Protein AF-A0A9D6F0G3-F1 (afdb_monomer_lite)

pLDDT: mean 71.37, std 21.47, range [33.5, 98.31]

Structure (mmCIF, N/CA/C/O backbone):
data_AF-A0A9D6F0G3-F1
#
_entry.id   AF-A0A9D6F0G3-F1
#
loop_
_atom_site.group_PDB
_atom_site.id
_atom_site.type_symbol
_atom_site.label_atom_id
_atom_site.label_alt_id
_atom_site.label_comp_id
_atom_site.label_asym_id
_atom_site.label_entity_id
_atom_site.label_seq_id
_atom_site.pdbx_PDB_ins_code
_atom_site.Cartn_x
_atom_site.Cartn_y
_atom_site.Cartn_z
_atom_site.occupancy
_atom_site.B_iso_or_equiv
_atom_site.auth_seq_id
_atom_site.auth_comp_id
_atom_site.auth_asym_id
_atom_site.auth_atom_id
_atom_site.pdbx_PDB_model_num
ATOM 1 N N . MET A 1 1 ? 8.614 -18.851 40.138 1.00 39.03 1 MET A N 1
ATOM 2 C CA . MET A 1 1 ? 9.045 -18.870 38.727 1.00 39.03 1 MET A CA 1
ATOM 3 C C . MET A 1 1 ? 7.807 -18.750 37.852 1.00 39.03 1 MET A C 1
ATOM 5 O 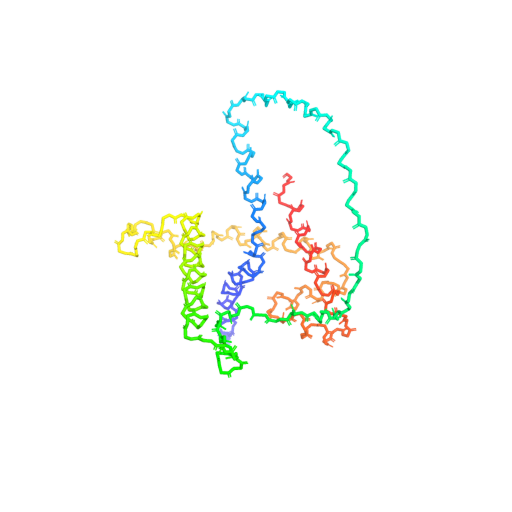O . MET A 1 1 ? 7.045 -19.700 37.771 1.00 39.03 1 MET A O 1
ATOM 9 N N . ARG A 1 2 ? 7.531 -17.556 37.320 1.00 40.44 2 ARG A N 1
ATOM 10 C CA . ARG A 1 2 ? 6.481 -17.311 36.320 1.00 40.44 2 ARG A CA 1
ATOM 11 C C . ARG A 1 2 ? 7.200 -16.794 35.080 1.00 40.44 2 ARG A C 1
ATOM 13 O O . ARG A 1 2 ? 7.963 -15.841 35.196 1.00 40.44 2 ARG A O 1
ATOM 20 N N . GLY A 1 3 ? 7.044 -17.536 33.989 1.00 41.72 3 GLY A N 1
ATOM 21 C CA . GLY A 1 3 ? 7.822 -17.416 32.764 1.00 41.72 3 GLY A CA 1
ATOM 22 C C . GLY A 1 3 ? 7.594 -16.098 32.037 1.00 41.72 3 GLY A C 1
ATOM 23 O O . GLY A 1 3 ? 6.470 -15.624 31.893 1.00 41.72 3 GLY A O 1
ATOM 24 N N . THR A 1 4 ? 8.708 -15.537 31.595 1.00 50.75 4 THR A N 1
ATOM 25 C CA . THR A 1 4 ? 8.865 -14.464 30.622 1.00 50.75 4 THR A CA 1
ATOM 26 C C . THR A 1 4 ? 8.741 -15.056 29.213 1.00 50.75 4 THR A C 1
ATOM 28 O O . THR A 1 4 ? 9.755 -15.408 28.617 1.00 50.75 4 THR A O 1
ATOM 31 N N . GLU A 1 5 ? 7.523 -15.230 28.690 1.00 45.38 5 GLU A N 1
ATOM 32 C CA . GLU A 1 5 ? 7.326 -15.780 27.329 1.00 45.38 5 GLU A CA 1
ATOM 33 C C . GLU A 1 5 ? 6.571 -14.867 26.345 1.00 45.38 5 GLU A C 1
ATOM 35 O O . GLU A 1 5 ? 6.417 -15.235 25.186 1.00 45.38 5 GLU A O 1
ATOM 40 N N . ASP A 1 6 ? 6.193 -13.638 26.712 1.00 47.31 6 ASP A N 1
ATOM 41 C CA . ASP A 1 6 ? 5.457 -12.739 25.795 1.00 47.31 6 ASP A CA 1
ATOM 42 C C . ASP A 1 6 ? 6.319 -11.681 25.075 1.00 47.31 6 ASP A C 1
ATOM 44 O O . ASP A 1 6 ? 5.800 -10.805 24.378 1.00 47.31 6 ASP A O 1
ATOM 48 N N . GLU A 1 7 ? 7.645 -11.742 25.197 1.00 43.81 7 GLU A N 1
ATOM 49 C CA . GLU A 1 7 ? 8.514 -10.658 24.726 1.00 43.81 7 GLU A CA 1
ATOM 50 C C . GLU A 1 7 ? 8.844 -10.630 23.213 1.00 43.81 7 GLU A C 1
ATOM 52 O O . GLU A 1 7 ? 8.995 -9.525 22.683 1.00 43.81 7 GLU A O 1
ATOM 57 N N . PRO A 1 8 ? 8.855 -11.733 22.426 1.00 44.50 8 PRO A N 1
ATOM 58 C CA . PRO A 1 8 ? 9.095 -11.591 20.989 1.00 44.50 8 PRO A CA 1
ATOM 59 C C . PRO A 1 8 ? 7.877 -11.009 20.249 1.00 44.50 8 PRO A C 1
ATOM 61 O O . PRO A 1 8 ? 8.055 -10.284 19.275 1.00 44.50 8 PRO A O 1
ATOM 64 N N . ALA A 1 9 ? 6.638 -11.218 20.716 1.00 39.31 9 ALA A N 1
ATOM 65 C CA . ALA A 1 9 ? 5.425 -10.724 20.043 1.00 39.31 9 ALA A CA 1
ATOM 66 C C . ALA A 1 9 ? 5.260 -9.189 20.087 1.00 39.31 9 ALA A C 1
ATOM 68 O O . ALA A 1 9 ? 4.498 -8.624 19.296 1.00 39.31 9 ALA A O 1
ATOM 69 N N . ALA A 1 10 ? 5.964 -8.504 20.992 1.00 42.16 10 ALA A N 1
ATOM 70 C CA . ALA A 1 10 ? 5.952 -7.047 21.102 1.00 42.16 10 ALA A CA 1
ATOM 71 C C . ALA A 1 10 ? 6.885 -6.374 20.076 1.00 42.16 10 ALA A C 1
ATOM 73 O O . ALA A 1 10 ? 6.506 -5.362 19.485 1.00 42.16 10 ALA A O 1
ATOM 74 N N . ALA A 1 11 ? 8.045 -6.974 19.787 1.00 33.50 11 ALA A N 1
ATOM 75 C CA . ALA A 1 11 ? 9.028 -6.439 18.840 1.00 33.50 11 ALA A CA 1
ATOM 76 C C . ALA A 1 11 ? 8.548 -6.501 17.374 1.00 33.50 11 ALA A C 1
ATOM 78 O O . ALA A 1 11 ? 8.788 -5.581 16.593 1.00 33.50 11 ALA A O 1
ATOM 79 N N . TRP A 1 12 ? 7.780 -7.533 17.005 1.00 40.66 12 TRP A N 1
ATOM 80 C CA . TRP A 1 12 ? 7.219 -7.658 15.652 1.00 40.66 12 TRP A CA 1
ATOM 81 C C . TRP A 1 12 ? 6.089 -6.650 15.351 1.00 40.66 12 TRP A C 1
ATOM 83 O O . TRP A 1 12 ? 5.855 -6.331 14.186 1.00 40.66 12 TRP A O 1
ATOM 93 N N . ARG A 1 13 ? 5.416 -6.076 16.363 1.00 44.06 13 ARG A N 1
ATOM 94 C CA . ARG A 1 13 ? 4.336 -5.080 16.162 1.00 44.06 13 ARG A CA 1
ATOM 95 C C . ARG A 1 13 ? 4.845 -3.726 15.666 1.00 44.06 13 ARG A C 1
ATOM 97 O O . ARG A 1 13 ? 4.155 -3.083 14.880 1.00 44.06 13 ARG A O 1
ATOM 104 N N . VAL A 1 14 ? 6.049 -3.328 16.071 1.00 44.25 14 VAL A N 1
ATOM 105 C CA . VAL A 1 14 ? 6.659 -2.047 15.674 1.00 44.25 14 VAL A CA 1
ATOM 106 C C . VAL A 1 14 ? 7.125 -2.091 14.212 1.00 44.25 14 VAL A C 1
ATOM 108 O O . VAL A 1 14 ? 6.891 -1.152 13.453 1.00 44.25 14 VAL A O 1
ATOM 111 N N . ILE A 1 15 ? 7.667 -3.229 13.767 1.00 45.16 15 ILE A N 1
ATOM 112 C CA . ILE A 1 15 ? 8.097 -3.434 12.372 1.00 45.16 15 ILE A CA 1
ATOM 113 C C . ILE A 1 15 ? 6.887 -3.564 11.425 1.00 45.16 15 ILE A C 1
ATOM 115 O O . ILE A 1 15 ? 6.914 -3.056 10.303 1.00 45.16 15 ILE A O 1
ATOM 119 N N . ILE A 1 16 ? 5.789 -4.179 11.880 1.00 47.72 16 ILE A N 1
ATOM 120 C CA . ILE A 1 16 ? 4.551 -4.298 11.092 1.00 47.72 16 ILE A CA 1
ATOM 121 C C . ILE A 1 16 ? 3.794 -2.958 11.013 1.00 47.72 16 ILE A C 1
ATOM 123 O O . ILE A 1 16 ? 3.212 -2.671 9.970 1.00 47.72 16 ILE A O 1
ATOM 127 N N . GLN A 1 17 ? 3.854 -2.085 12.029 1.00 50.97 17 GLN A N 1
ATOM 128 C CA . GLN A 1 17 ? 3.257 -0.738 11.961 1.00 50.97 17 GLN A CA 1
ATOM 129 C C . GLN A 1 17 ? 3.932 0.168 10.927 1.00 50.97 17 GLN A C 1
ATOM 131 O O . GLN A 1 17 ? 3.231 0.882 10.211 1.00 50.97 17 GLN A O 1
ATOM 136 N N . SER A 1 18 ? 5.258 0.101 10.796 1.00 42.62 18 SER A N 1
ATOM 137 C CA . SER A 1 18 ? 5.985 0.907 9.810 1.00 42.62 18 SER A CA 1
ATOM 138 C C . SER A 1 18 ? 5.661 0.457 8.377 1.00 42.62 18 SER A C 1
ATOM 140 O O . SER A 1 18 ? 5.319 1.275 7.529 1.00 42.62 18 SER A O 1
ATOM 142 N N . ARG A 1 19 ? 5.580 -0.861 8.131 1.00 43.97 19 ARG A N 1
ATOM 143 C CA . ARG A 1 19 ? 5.224 -1.398 6.806 1.00 43.97 19 ARG A CA 1
ATOM 144 C C . ARG A 1 19 ? 3.742 -1.269 6.450 1.00 43.97 19 ARG A C 1
ATOM 146 O O . ARG A 1 19 ? 3.422 -1.112 5.275 1.00 43.97 19 ARG A O 1
ATOM 153 N N . PHE A 1 20 ? 2.839 -1.357 7.430 1.00 47.94 20 PHE A N 1
ATOM 154 C CA . PHE A 1 20 ? 1.390 -1.186 7.247 1.00 47.94 20 PHE A CA 1
ATOM 155 C C . PHE A 1 20 ? 1.032 0.274 6.956 1.00 47.94 20 PHE A C 1
ATOM 157 O O . PHE A 1 20 ? 0.184 0.538 6.104 1.00 47.94 20 PHE A O 1
ATOM 164 N N . LEU A 1 21 ? 1.728 1.222 7.596 1.00 47.81 21 LEU A N 1
ATOM 165 C CA . LEU A 1 21 ? 1.653 2.626 7.212 1.00 47.81 21 LEU A CA 1
ATOM 166 C C . LEU A 1 21 ? 2.310 2.853 5.851 1.00 47.81 21 LEU A C 1
ATOM 168 O O . LEU A 1 21 ? 1.649 3.455 5.031 1.00 47.81 21 LEU A O 1
ATOM 172 N N . GLU A 1 22 ? 3.462 2.263 5.511 1.00 44.38 22 GLU A N 1
ATOM 173 C CA . GLU A 1 22 ? 4.061 2.377 4.162 1.00 44.38 22 GLU A CA 1
ATOM 174 C C . GLU A 1 22 ? 3.204 1.769 3.031 1.00 44.38 22 GLU A C 1
ATOM 176 O O . GLU A 1 22 ? 3.175 2.293 1.916 1.00 44.38 22 GLU A O 1
ATOM 181 N N . THR A 1 23 ? 2.466 0.681 3.285 1.00 46.59 23 THR A N 1
ATOM 182 C CA . THR A 1 23 ? 1.527 0.104 2.297 1.00 46.59 23 THR A CA 1
ATOM 183 C C . THR A 1 23 ? 0.207 0.872 2.214 1.00 46.59 23 THR A C 1
ATOM 185 O O . THR A 1 23 ? -0.465 0.837 1.177 1.00 46.59 23 THR A O 1
ATOM 188 N N . LEU A 1 24 ? -0.163 1.614 3.261 1.00 48.53 24 LEU A N 1
ATOM 189 C CA . LEU A 1 24 ? -1.253 2.589 3.209 1.00 48.53 24 LEU A CA 1
ATOM 190 C C . LEU A 1 24 ? -0.790 3.956 2.661 1.00 48.53 24 LEU A C 1
ATOM 192 O O . LEU A 1 24 ? -1.589 4.613 1.991 1.00 48.53 24 LEU A O 1
ATOM 196 N N . ASP A 1 25 ? 0.497 4.286 2.791 1.00 42.88 25 ASP A N 1
ATOM 197 C CA . ASP A 1 25 ? 1.226 5.456 2.281 1.00 42.88 25 ASP A CA 1
ATOM 198 C C . ASP A 1 25 ? 1.746 5.253 0.851 1.00 42.88 25 ASP A C 1
ATOM 200 O O . ASP A 1 25 ? 2.742 5.830 0.407 1.00 42.88 25 ASP A O 1
ATOM 204 N N . MET A 1 26 ? 0.882 4.687 0.006 1.00 37.03 26 MET A N 1
ATOM 205 C CA . MET A 1 26 ? 0.600 5.440 -1.216 1.00 37.03 26 MET A CA 1
ATOM 206 C C . MET A 1 26 ? -0.111 6.737 -0.816 1.00 37.03 26 MET A C 1
ATOM 208 O O . MET A 1 26 ? -1.312 6.902 -1.045 1.00 37.03 26 MET A O 1
ATOM 212 N N . VAL A 1 27 ? 0.665 7.654 -0.225 1.00 44.88 27 VAL A N 1
ATOM 213 C CA . VAL A 1 27 ? 0.342 9.056 -0.024 1.00 44.88 27 VAL A CA 1
ATOM 214 C C . VAL A 1 27 ? -0.251 9.514 -1.335 1.00 44.88 27 VAL A C 1
ATOM 216 O O . VAL A 1 27 ? 0.444 9.629 -2.347 1.00 44.88 27 VAL A O 1
ATOM 219 N N . ASN A 1 28 ? -1.561 9.738 -1.339 1.00 43.78 28 ASN A N 1
ATOM 220 C CA . ASN A 1 28 ? -2.199 10.424 -2.437 1.00 43.78 28 ASN A CA 1
ATOM 221 C C . ASN A 1 28 ? -1.470 11.771 -2.539 1.00 43.78 28 ASN A C 1
ATOM 223 O O . ASN A 1 28 ? -1.589 12.594 -1.627 1.00 43.78 28 ASN A O 1
ATOM 227 N N . PRO A 1 29 ? -0.710 12.045 -3.614 1.00 43.09 29 PRO A N 1
ATOM 228 C CA . PRO A 1 29 ? 0.082 13.269 -3.712 1.00 43.09 29 PRO A CA 1
ATOM 229 C C . PRO A 1 29 ? -0.792 14.536 -3.678 1.00 43.09 29 PRO A C 1
ATOM 231 O O . PRO A 1 29 ? -0.275 15.651 -3.604 1.00 43.09 29 PRO A O 1
ATOM 234 N N . ASN A 1 30 ? -2.122 14.400 -3.715 1.00 41.56 30 ASN A N 1
ATOM 235 C CA . ASN A 1 30 ? -3.056 15.494 -3.492 1.00 41.56 30 ASN A CA 1
ATOM 236 C C . ASN A 1 30 ? -3.226 15.905 -2.023 1.00 41.56 30 ASN A C 1
ATOM 238 O O . ASN A 1 30 ? -3.570 17.064 -1.798 1.00 41.56 30 ASN A O 1
ATOM 242 N N . THR A 1 31 ? -2.977 15.035 -1.041 1.00 47.62 31 THR A N 1
ATOM 243 C CA . THR A 1 31 ? -3.163 15.363 0.385 1.00 47.62 31 THR A CA 1
ATOM 244 C C . THR A 1 31 ? -2.028 16.261 0.879 1.00 47.62 31 THR A C 1
ATOM 246 O O . THR A 1 31 ? -2.288 17.351 1.385 1.00 47.62 31 THR A O 1
ATOM 249 N N . VAL A 1 32 ? -0.774 15.921 0.549 1.00 41.75 32 VAL A N 1
ATOM 250 C CA . VAL A 1 32 ? 0.406 16.776 0.805 1.00 41.75 32 VAL A CA 1
ATOM 251 C C . VAL A 1 32 ? 0.308 18.106 0.043 1.00 41.75 32 VAL A C 1
ATOM 253 O O . VAL A 1 32 ? 0.587 19.172 0.590 1.00 41.75 32 VAL A O 1
ATOM 256 N N . ARG A 1 33 ? -0.197 18.098 -1.203 1.00 46.19 33 ARG A N 1
ATOM 257 C CA . ARG A 1 33 ? -0.458 19.338 -1.966 1.00 46.19 33 ARG A CA 1
ATOM 258 C C . ARG A 1 33 ? -1.588 20.191 -1.385 1.00 46.19 33 ARG A C 1
ATOM 260 O O . ARG A 1 33 ? -1.581 21.405 -1.593 1.00 46.19 33 ARG A O 1
ATOM 267 N N . ARG A 1 34 ? -2.574 19.595 -0.706 1.00 46.75 34 ARG A N 1
ATOM 268 C CA . ARG A 1 34 ? -3.651 20.329 -0.022 1.00 46.75 34 ARG A CA 1
ATOM 269 C C . ARG A 1 34 ? -3.152 20.943 1.284 1.00 46.75 34 ARG A C 1
ATOM 271 O O . ARG A 1 34 ? -3.387 22.133 1.473 1.00 46.75 34 ARG A O 1
ATOM 278 N N . ALA A 1 35 ? -2.403 20.202 2.099 1.00 46.22 35 ALA A N 1
ATOM 279 C CA . ALA A 1 35 ? -1.796 20.718 3.329 1.00 46.22 35 ALA A CA 1
ATOM 280 C C . ALA A 1 35 ? -0.831 21.888 3.045 1.00 46.22 35 ALA A C 1
ATOM 282 O O . ALA A 1 35 ? -0.974 22.965 3.627 1.00 46.22 35 ALA A O 1
ATOM 283 N N . ALA A 1 36 ? 0.036 21.749 2.034 1.00 47.25 36 ALA A N 1
ATOM 284 C CA . ALA A 1 36 ? 0.942 22.820 1.609 1.00 47.25 36 ALA A CA 1
ATOM 285 C C . ALA A 1 36 ? 0.203 24.068 1.071 1.00 47.25 36 ALA A C 1
ATOM 287 O O . ALA A 1 36 ? 0.631 25.200 1.300 1.00 47.25 36 ALA A O 1
ATOM 288 N N . ARG A 1 37 ? -0.945 23.899 0.390 1.00 50.66 37 ARG A N 1
ATOM 289 C CA . ARG A 1 37 ? -1.785 25.036 -0.042 1.00 50.66 37 ARG A CA 1
ATOM 290 C C . ARG A 1 37 ? -2.470 25.746 1.122 1.00 50.66 37 ARG A C 1
ATOM 292 O O . ARG A 1 37 ? -2.694 26.948 1.017 1.00 50.66 37 ARG A O 1
ATOM 299 N N . TYR A 1 38 ? -2.810 25.040 2.198 1.00 49.84 38 TYR A N 1
ATOM 300 C CA . TYR A 1 38 ? -3.417 25.652 3.380 1.00 49.84 38 TYR A CA 1
ATOM 301 C C . TYR A 1 38 ? -2.389 26.425 4.214 1.00 49.84 38 TYR A C 1
ATOM 303 O O . TYR A 1 38 ? -2.661 27.568 4.577 1.00 49.84 38 TYR A O 1
ATOM 311 N N . GLN A 1 39 ? -1.181 25.886 4.407 1.00 51.31 39 GLN A N 1
ATOM 312 C CA . GLN A 1 39 ? -0.106 26.590 5.122 1.00 51.31 39 GLN A CA 1
ATOM 313 C C . GLN A 1 39 ? 0.361 27.865 4.397 1.00 51.31 39 GLN A C 1
ATOM 315 O O . GLN A 1 39 ? 0.583 28.888 5.043 1.00 51.31 39 GLN A O 1
ATOM 320 N N . TYR A 1 40 ? 0.406 27.869 3.058 1.00 45.94 40 TYR A N 1
ATOM 321 C CA . TYR A 1 40 ? 0.703 29.084 2.281 1.00 45.94 40 TYR A CA 1
ATOM 322 C C . TYR A 1 40 ? -0.449 30.111 2.297 1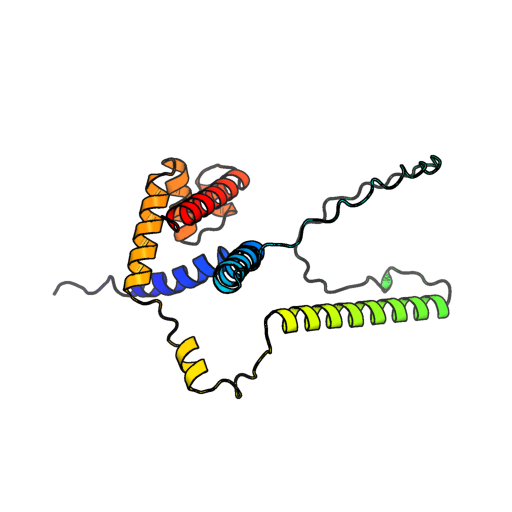.00 45.94 40 TYR A C 1
ATOM 324 O O . TYR A 1 40 ? -0.232 31.322 2.242 1.00 45.94 40 TYR A O 1
ATOM 332 N N . ARG A 1 41 ? -1.704 29.649 2.392 1.00 44.28 41 ARG A N 1
ATOM 333 C CA . ARG A 1 41 ? -2.886 30.526 2.432 1.00 44.28 41 ARG A CA 1
ATOM 334 C C . ARG A 1 41 ? -3.068 31.207 3.788 1.00 44.28 41 ARG A C 1
ATOM 336 O O . ARG A 1 41 ? -3.519 32.347 3.818 1.00 44.28 41 ARG A O 1
ATOM 343 N N . SER A 1 42 ? -2.702 30.534 4.878 1.00 47.62 42 SER A N 1
ATOM 344 C CA . SER A 1 42 ? -2.787 31.099 6.231 1.00 47.62 42 SER A CA 1
ATOM 345 C C . SER A 1 42 ? -1.689 32.127 6.524 1.00 47.62 42 SER A C 1
ATOM 347 O O . SER A 1 42 ? -1.890 32.998 7.360 1.00 47.62 42 SER A O 1
ATOM 349 N N . SER A 1 43 ? -0.553 32.054 5.822 1.00 46.38 43 SER A N 1
ATOM 350 C CA . SER A 1 43 ? 0.601 32.943 6.026 1.00 46.38 43 SER A CA 1
ATOM 351 C C . SER A 1 43 ? 0.654 34.139 5.068 1.00 46.38 43 SER A C 1
ATOM 353 O O . SER A 1 43 ? 1.209 35.171 5.428 1.00 46.38 43 SER A O 1
ATOM 355 N N . SER A 1 44 ? 0.072 34.050 3.864 1.00 52.56 44 SER A N 1
ATOM 356 C CA . SER A 1 44 ? 0.245 35.101 2.842 1.00 52.56 44 SER A CA 1
ATOM 357 C C . SER A 1 44 ? -0.821 36.201 2.821 1.00 52.56 44 SER A C 1
ATOM 359 O O . SER A 1 44 ? -0.623 37.190 2.121 1.00 52.56 44 SER A O 1
ATOM 361 N N . GLY A 1 45 ? -1.965 36.054 3.507 1.00 55.97 45 GLY A N 1
ATOM 362 C CA . GLY A 1 45 ? -3.055 37.052 3.486 1.00 55.97 45 GLY A CA 1
ATOM 363 C C . GLY A 1 45 ? -3.596 37.401 2.084 1.00 55.97 45 GLY A C 1
ATOM 364 O O . GLY A 1 45 ? -4.421 38.301 1.929 1.00 55.97 45 GLY A O 1
ATOM 365 N N . ALA A 1 46 ? -3.144 36.702 1.040 1.00 54.97 46 ALA A N 1
ATOM 366 C CA . ALA A 1 46 ? -3.356 37.094 -0.338 1.00 54.97 46 ALA A CA 1
ATOM 367 C C . ALA A 1 46 ? -4.726 36.606 -0.816 1.00 54.97 46 ALA A C 1
ATOM 369 O O . ALA A 1 46 ? -4.982 35.407 -0.981 1.00 54.97 46 ALA A O 1
ATOM 370 N N . LYS A 1 47 ? -5.627 37.561 -1.064 1.00 60.34 47 LYS A N 1
ATOM 371 C CA . LYS A 1 47 ? -6.898 37.317 -1.747 1.00 60.34 47 LYS A CA 1
ATOM 372 C C . LYS A 1 47 ? -6.584 36.777 -3.154 1.00 60.34 47 LYS A C 1
ATOM 374 O O . LYS A 1 47 ? -5.826 37.419 -3.881 1.00 60.34 47 LYS A O 1
ATOM 379 N N . PRO A 1 48 ? -7.115 35.607 -3.555 1.00 60.00 48 PRO A N 1
ATOM 380 C CA . PRO A 1 48 ? -6.813 35.039 -4.862 1.00 60.00 48 PRO A CA 1
ATOM 381 C C . PRO A 1 48 ? -7.263 36.002 -5.971 1.00 60.00 48 PRO A C 1
ATOM 383 O O . PRO A 1 48 ? -8.341 36.595 -5.846 1.00 60.00 48 PRO A O 1
ATOM 386 N N . PRO A 1 49 ? -6.476 36.161 -7.052 1.00 63.94 49 PRO A N 1
ATOM 387 C CA . PRO A 1 49 ? -6.860 37.025 -8.155 1.00 63.94 49 PRO A CA 1
ATOM 388 C C . PRO A 1 49 ? -8.181 36.528 -8.764 1.00 63.94 49 PRO A C 1
ATOM 390 O O . PRO A 1 49 ? -8.406 35.311 -8.842 1.00 63.94 49 PRO A O 1
ATOM 393 N N . PRO A 1 50 ? -9.075 37.442 -9.183 1.00 62.47 50 PRO A N 1
ATOM 394 C CA . PRO A 1 50 ? -10.325 37.067 -9.826 1.00 62.47 50 PRO A CA 1
ATOM 395 C C . PRO A 1 50 ? -10.019 36.186 -11.038 1.00 62.47 50 PRO A C 1
ATOM 397 O O . PRO A 1 50 ? -9.212 36.539 -11.898 1.00 62.47 50 PRO A O 1
ATOM 400 N N . ARG A 1 51 ? -10.643 35.003 -11.090 1.00 52.78 51 ARG A N 1
ATOM 401 C CA . ARG A 1 51 ? -10.519 34.093 -12.231 1.00 52.78 51 ARG A CA 1
ATOM 402 C C . ARG A 1 51 ? -10.983 34.831 -13.483 1.00 52.78 51 ARG A C 1
ATOM 404 O O . ARG A 1 51 ? -12.175 35.094 -13.630 1.00 52.78 51 ARG A O 1
ATOM 411 N N . ALA A 1 52 ? -10.051 35.125 -14.386 1.00 52.56 52 ALA A N 1
ATOM 412 C CA . ALA A 1 52 ? -10.377 35.575 -15.728 1.00 52.56 52 ALA A CA 1
ATOM 413 C C . ALA A 1 52 ? -11.298 34.526 -16.369 1.00 52.56 52 ALA A C 1
ATOM 415 O O . ALA A 1 52 ? -10.922 33.359 -16.520 1.00 52.56 52 ALA A O 1
ATOM 416 N N . ARG A 1 53 ? -12.535 34.931 -16.683 1.00 49.28 53 ARG A N 1
ATOM 417 C CA . ARG A 1 53 ? -13.481 34.130 -17.462 1.00 49.28 53 ARG A CA 1
ATOM 418 C C . ARG A 1 53 ? -12.799 33.787 -18.786 1.00 49.28 53 ARG A C 1
ATOM 420 O O . ARG A 1 53 ? -12.614 34.667 -19.621 1.00 49.28 53 ARG A O 1
ATOM 427 N N . ARG A 1 54 ? -12.402 32.523 -18.974 1.00 51.22 54 ARG A N 1
ATOM 428 C CA . ARG A 1 54 ? -12.020 32.028 -20.300 1.00 51.22 54 ARG A CA 1
ATOM 429 C C . ARG A 1 54 ? -13.235 32.182 -21.201 1.00 51.22 54 ARG A C 1
ATOM 431 O O . ARG A 1 54 ? -14.284 31.611 -20.913 1.00 51.22 54 ARG A O 1
ATOM 438 N N . GLY A 1 55 ? -13.070 32.993 -22.241 1.00 51.44 55 GLY A N 1
ATOM 439 C CA . GLY A 1 55 ? -14.042 33.146 -23.308 1.00 51.44 55 GLY A CA 1
ATOM 440 C C . GLY A 1 55 ? -14.404 31.786 -23.890 1.00 51.44 55 GLY A C 1
ATOM 441 O O . GLY A 1 55 ? -13.550 30.914 -24.062 1.00 51.44 55 GLY A O 1
ATOM 442 N N . VAL A 1 56 ? -15.697 31.624 -24.135 1.00 55.88 56 VAL A N 1
ATOM 443 C CA . VAL A 1 56 ? -16.307 30.500 -24.834 1.00 55.88 56 VAL A CA 1
ATOM 444 C C . VAL A 1 56 ? -15.735 30.486 -26.255 1.00 55.88 56 VAL A C 1
ATOM 446 O O . VAL A 1 56 ? -16.129 31.286 -27.098 1.00 55.88 56 VAL A O 1
ATOM 449 N N . GLY A 1 57 ? -14.728 29.642 -26.482 1.00 53.28 57 GLY A N 1
ATOM 450 C CA . GLY A 1 57 ? -14.173 29.370 -27.804 1.00 53.28 57 GLY A CA 1
ATOM 451 C C . GLY A 1 57 ? -15.117 28.469 -28.597 1.00 53.28 57 GLY A C 1
ATOM 452 O O . GLY A 1 57 ? -15.677 27.524 -28.047 1.00 53.28 57 GLY A O 1
ATOM 453 N N . GLN A 1 58 ? -15.298 28.823 -29.867 1.00 56.75 58 GLN A N 1
ATOM 454 C CA . GLN A 1 58 ? -16.214 28.254 -30.856 1.00 56.75 58 GLN A CA 1
ATOM 455 C C . GLN A 1 58 ? -16.210 26.712 -30.944 1.00 56.75 58 GLN A C 1
ATOM 457 O O . GLN A 1 58 ? -15.169 26.085 -30.735 1.00 56.75 58 GLN A O 1
ATOM 462 N N . PRO A 1 59 ? -17.354 26.097 -31.311 1.00 54.88 59 PRO A N 1
ATOM 463 C CA . PRO A 1 59 ? -17.439 24.664 -31.569 1.00 54.88 59 PRO A CA 1
ATOM 464 C C . PRO A 1 59 ? -16.597 24.289 -32.795 1.00 54.88 59 PRO A C 1
ATOM 466 O O . PRO A 1 59 ? -16.820 24.788 -33.897 1.00 54.88 59 PRO A O 1
ATOM 469 N N . ALA A 1 60 ? -15.626 23.402 -32.586 1.00 58.31 60 ALA A N 1
ATOM 470 C CA . ALA A 1 60 ? -14.839 22.800 -33.651 1.00 58.31 60 ALA A CA 1
ATOM 471 C C . ALA A 1 60 ? -15.730 21.916 -34.537 1.00 58.31 60 ALA A C 1
ATOM 473 O O . ALA A 1 60 ? -16.512 21.099 -34.047 1.00 58.31 60 ALA A O 1
ATOM 474 N 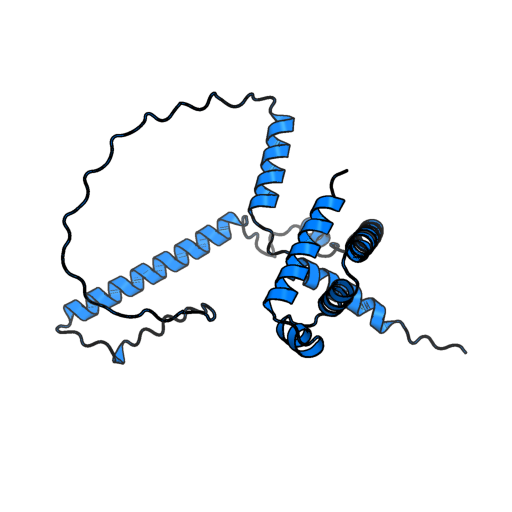N . THR A 1 61 ? -15.594 22.097 -35.846 1.00 68.12 61 THR A N 1
ATOM 475 C CA . THR A 1 61 ? -16.217 21.304 -36.907 1.00 68.12 61 THR A CA 1
ATOM 476 C C . THR A 1 61 ? -15.848 19.818 -36.773 1.00 68.12 61 THR A C 1
ATOM 478 O O . THR A 1 61 ? -14.681 19.504 -36.518 1.00 68.12 61 THR A O 1
ATOM 481 N N . PRO A 1 62 ? -16.805 18.886 -36.949 1.00 69.31 62 PRO A N 1
ATOM 482 C CA . PRO A 1 62 ? -16.527 17.456 -36.875 1.00 69.31 62 PRO A CA 1
ATOM 483 C C . PRO A 1 62 ? -15.721 16.975 -38.100 1.00 69.31 62 PRO A C 1
ATOM 485 O O . PRO A 1 62 ? -16.000 17.413 -39.219 1.00 69.31 62 PRO A O 1
ATOM 488 N N . PRO A 1 63 ? -14.743 16.067 -37.921 1.00 70.81 63 PRO A N 1
ATOM 489 C CA . PRO A 1 63 ? -14.037 15.434 -39.031 1.00 70.81 63 PRO A CA 1
ATOM 490 C C . PRO A 1 63 ? -14.934 14.414 -39.762 1.00 70.81 63 PRO A C 1
ATOM 492 O O . PRO A 1 63 ? -15.832 13.830 -39.146 1.00 70.81 63 PRO A O 1
ATOM 495 N N . PRO A 1 64 ? -14.702 14.177 -41.068 1.00 62.31 64 PRO A N 1
ATOM 496 C CA . PRO A 1 64 ? -15.498 13.249 -41.860 1.00 62.31 64 PRO A CA 1
ATOM 497 C C . PRO A 1 64 ? -15.288 11.793 -41.431 1.00 62.31 64 PRO A C 1
ATOM 499 O O . PRO A 1 64 ? -14.173 11.345 -41.161 1.00 62.31 64 PRO A O 1
ATOM 502 N N . ALA A 1 65 ? -16.402 11.061 -41.406 1.00 57.62 65 ALA A N 1
ATOM 503 C CA . ALA A 1 65 ? -16.476 9.634 -41.149 1.00 57.62 65 ALA A CA 1
ATOM 504 C C . ALA A 1 65 ? -15.726 8.845 -42.232 1.00 57.62 65 ALA A C 1
ATOM 506 O O . ALA A 1 65 ? -16.105 8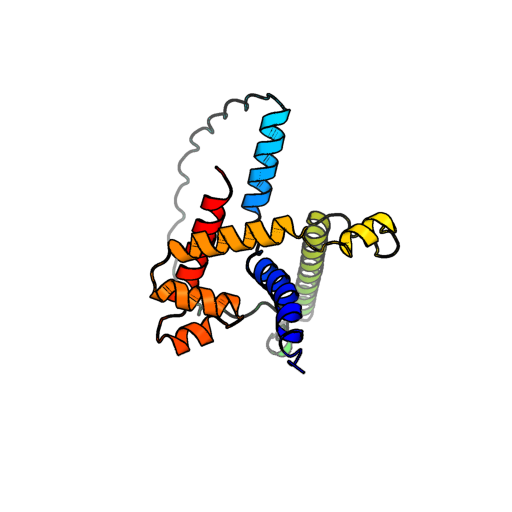.866 -43.403 1.00 57.62 65 ALA A O 1
ATOM 507 N N . GLY A 1 66 ? -14.681 8.128 -41.826 1.00 49.03 66 GLY A N 1
ATOM 508 C CA . GLY A 1 66 ? -13.917 7.238 -42.689 1.00 49.03 66 GLY A CA 1
ATOM 509 C C . GLY A 1 66 ? -13.599 5.925 -41.983 1.00 49.03 66 GLY A C 1
ATOM 510 O O . GLY A 1 66 ? -12.793 5.905 -41.062 1.00 49.03 66 GLY A O 1
ATOM 511 N N . ALA A 1 67 ? -14.276 4.874 -42.450 1.00 44.91 67 ALA A N 1
ATOM 512 C CA . ALA A 1 67 ? -13.865 3.472 -42.534 1.00 44.91 67 ALA A CA 1
ATOM 513 C C . ALA A 1 67 ? -13.153 2.832 -41.323 1.00 44.91 67 ALA A C 1
ATOM 515 O O . ALA A 1 67 ? -11.983 3.070 -41.037 1.00 44.91 67 ALA A O 1
ATOM 516 N N . GLY A 1 68 ? -13.881 1.924 -40.668 1.00 49.78 68 GLY A N 1
ATOM 517 C CA . GLY A 1 68 ? -13.360 1.046 -39.629 1.00 49.78 68 GLY A CA 1
ATOM 518 C C . GLY A 1 68 ? -12.329 0.026 -40.103 1.00 49.78 68 GLY A C 1
ATOM 519 O O . GLY A 1 68 ? -12.146 -0.189 -41.293 1.00 49.78 68 GLY A O 1
ATOM 520 N N . LEU A 1 69 ? -11.720 -0.632 -39.119 1.00 43.78 69 LEU A N 1
ATOM 521 C CA . LEU A 1 69 ? -11.220 -2.006 -39.140 1.00 43.78 69 LEU A CA 1
ATOM 522 C C . LEU A 1 69 ? -10.982 -2.399 -37.675 1.00 43.78 69 LEU A C 1
ATOM 524 O O . LEU A 1 69 ? -10.372 -1.656 -36.907 1.00 43.78 69 LEU A O 1
ATOM 528 N N . GLY A 1 70 ? -11.570 -3.522 -37.271 1.00 52.47 70 GLY A N 1
ATOM 529 C CA . GLY A 1 70 ? -11.521 -4.022 -35.906 1.00 52.47 70 GLY A CA 1
ATOM 530 C C . GLY A 1 70 ? -10.157 -4.587 -35.518 1.00 52.47 70 GLY A C 1
ATOM 531 O O . GLY A 1 70 ? -9.470 -5.200 -36.326 1.00 52.47 70 GLY A O 1
ATOM 532 N N . ALA A 1 71 ? -9.822 -4.442 -34.241 1.00 43.38 71 ALA A N 1
ATOM 533 C CA . ALA A 1 71 ? -8.941 -5.348 -33.517 1.00 43.38 71 ALA A CA 1
ATOM 534 C C . ALA A 1 71 ? -9.257 -5.203 -32.024 1.00 43.38 71 ALA A C 1
ATOM 536 O O . ALA A 1 71 ? -9.125 -4.122 -31.450 1.00 43.38 71 ALA A O 1
ATOM 537 N N . GLY A 1 72 ? -9.744 -6.282 -31.411 1.00 48.97 72 GLY A N 1
ATOM 538 C CA . GLY A 1 72 ? -9.983 -6.346 -29.974 1.00 48.97 72 GLY A CA 1
ATOM 539 C C . GLY A 1 72 ? -8.666 -6.214 -29.215 1.00 48.97 72 GLY A C 1
ATOM 540 O O . GLY A 1 72 ? -7.773 -7.043 -29.367 1.00 48.97 72 GLY A O 1
ATOM 541 N N . ILE A 1 73 ? -8.551 -5.171 -28.398 1.00 45.03 73 ILE A N 1
ATOM 542 C CA . ILE A 1 73 ? -7.429 -4.986 -27.480 1.00 45.03 73 ILE A CA 1
ATOM 543 C C . ILE A 1 73 ? -7.837 -5.624 -26.151 1.00 45.03 73 ILE A C 1
ATOM 545 O O . ILE A 1 73 ? -8.728 -5.134 -25.458 1.00 45.03 73 ILE A O 1
ATOM 549 N N . ALA A 1 74 ? -7.212 -6.757 -25.841 1.00 50.06 74 ALA A N 1
ATOM 550 C CA . ALA A 1 74 ? -7.334 -7.448 -24.565 1.00 50.06 74 ALA A CA 1
ATOM 551 C C . ALA A 1 74 ? -6.800 -6.581 -23.399 1.00 50.06 74 ALA A C 1
ATOM 553 O O . ALA A 1 74 ? -5.965 -5.696 -23.617 1.00 50.06 74 ALA A O 1
ATOM 554 N N . PRO A 1 75 ? -7.258 -6.816 -22.156 1.00 52.88 75 PRO A N 1
ATOM 555 C CA . PRO A 1 75 ? -6.852 -6.024 -21.006 1.00 52.88 75 PRO A CA 1
ATOM 556 C C . PRO A 1 75 ? -5.438 -6.423 -20.566 1.00 52.88 75 PRO A C 1
ATOM 558 O O . PRO A 1 75 ? -5.219 -7.510 -20.040 1.00 52.88 75 PRO A O 1
ATOM 561 N N . LEU A 1 76 ? -4.479 -5.526 -20.794 1.00 41.69 76 LEU A N 1
ATOM 562 C CA . LEU A 1 76 ? -3.128 -5.613 -20.248 1.00 41.69 76 LEU A CA 1
ATOM 563 C C . LEU A 1 76 ? -3.152 -5.172 -18.782 1.00 41.69 76 LEU A C 1
ATOM 565 O O . LEU A 1 76 ? -3.041 -3.983 -18.479 1.00 41.69 76 LEU A O 1
ATOM 569 N N . ASP A 1 77 ? -3.282 -6.142 -17.887 1.00 46.22 77 ASP A N 1
ATOM 570 C CA . ASP A 1 77 ? -2.889 -5.998 -16.493 1.00 46.22 77 ASP A CA 1
ATOM 571 C C . ASP A 1 77 ? -1.900 -7.119 -16.182 1.00 46.22 77 ASP A C 1
ATOM 573 O O . ASP A 1 77 ? -2.286 -8.278 -16.109 1.00 46.22 77 ASP A O 1
ATOM 577 N N . GLU A 1 78 ? -0.614 -6.777 -16.110 1.00 45.28 78 GLU A N 1
ATOM 578 C CA . GLU A 1 78 ? 0.266 -7.211 -15.025 1.00 45.28 78 GLU A CA 1
ATOM 579 C C . GLU A 1 78 ? 1.661 -6.587 -15.185 1.00 45.28 78 GLU A C 1
ATOM 581 O O . GLU A 1 78 ? 2.420 -6.881 -16.100 1.00 45.28 78 GLU A O 1
ATOM 586 N N . ARG A 1 79 ? 1.993 -5.715 -14.227 1.00 41.84 79 ARG A N 1
ATOM 587 C CA . ARG A 1 79 ? 3.355 -5.447 -13.733 1.00 41.84 79 ARG A CA 1
ATOM 588 C C . ARG A 1 79 ? 4.382 -5.047 -14.797 1.00 41.84 79 ARG A C 1
ATOM 590 O O . ARG A 1 79 ? 5.211 -5.826 -15.250 1.00 41.84 79 ARG A O 1
ATOM 597 N N . TYR A 1 80 ? 4.398 -3.742 -15.054 1.00 48.34 80 TYR A N 1
ATOM 598 C CA . TYR A 1 80 ? 5.461 -2.988 -15.718 1.00 48.34 80 TYR A CA 1
ATOM 599 C C . TYR A 1 80 ? 6.835 -3.134 -15.024 1.00 48.34 80 TYR A C 1
ATOM 601 O O . TYR A 1 80 ? 7.348 -2.184 -14.436 1.00 48.34 80 TYR A O 1
ATOM 609 N N . CYS A 1 81 ? 7.477 -4.292 -15.146 1.00 40.44 81 CYS A N 1
ATOM 610 C CA . CYS A 1 81 ? 8.926 -4.363 -15.284 1.00 40.44 81 CYS A CA 1
ATOM 611 C C . CYS A 1 81 ? 9.208 -4.320 -16.786 1.00 40.44 81 CYS A C 1
ATOM 613 O O . CYS A 1 81 ? 9.262 -5.346 -17.453 1.00 40.44 81 CYS A O 1
ATOM 615 N N . VAL A 1 82 ? 9.302 -3.099 -17.323 1.00 50.62 82 VAL A N 1
ATOM 616 C CA . VAL A 1 82 ? 9.606 -2.820 -18.733 1.00 50.62 82 VAL A CA 1
ATOM 617 C C . VAL A 1 82 ? 11.082 -3.120 -18.978 1.00 50.62 82 VAL A C 1
ATOM 619 O O . VAL A 1 82 ? 11.898 -2.221 -19.158 1.00 50.62 82 VAL A O 1
ATOM 622 N N . SER A 1 83 ? 11.437 -4.397 -18.953 1.00 53.41 83 SER A N 1
ATOM 623 C CA . SER A 1 83 ? 12.447 -4.878 -19.875 1.00 53.41 83 SER A CA 1
ATOM 624 C C . SER A 1 83 ? 11.756 -4.808 -21.228 1.00 53.41 83 SER A C 1
ATOM 626 O O . SER A 1 83 ? 10.863 -5.604 -21.504 1.00 53.41 83 SER A O 1
ATOM 628 N N . LEU A 1 84 ? 12.077 -3.797 -22.038 1.00 59.00 84 LEU A N 1
ATOM 629 C CA . LEU A 1 84 ? 11.792 -3.826 -23.470 1.00 59.00 84 LEU A CA 1
ATOM 630 C C . LEU A 1 84 ? 12.622 -4.973 -24.060 1.00 59.00 84 LEU A C 1
ATOM 632 O O . LEU A 1 84 ? 13.614 -4.758 -24.748 1.00 59.00 84 LEU A O 1
ATOM 636 N N . SER A 1 85 ? 12.222 -6.213 -23.785 1.00 60.19 85 SER A N 1
ATOM 637 C CA . SER A 1 85 ? 12.464 -7.329 -24.680 1.00 60.19 85 SER A CA 1
ATOM 638 C C . SER A 1 85 ? 11.650 -7.018 -25.930 1.00 60.19 85 SER A C 1
ATOM 640 O O . SER A 1 85 ? 10.533 -7.488 -26.119 1.00 60.19 85 SER A O 1
ATOM 642 N N . CYS A 1 86 ? 12.147 -6.068 -26.724 1.00 61.19 86 CYS A N 1
ATOM 643 C CA . CYS A 1 86 ? 11.703 -5.917 -28.087 1.00 61.19 86 CYS A CA 1
ATOM 644 C C . CYS A 1 86 ? 12.064 -7.228 -28.768 1.00 61.19 86 CYS A C 1
ATOM 646 O O . CYS A 1 86 ? 13.243 -7.575 -28.819 1.00 61.19 86 CYS A O 1
ATOM 648 N N . ASP A 1 87 ? 11.062 -7.926 -29.293 1.00 76.88 87 ASP A N 1
ATOM 649 C CA . ASP A 1 87 ? 11.260 -9.078 -30.167 1.00 76.88 87 ASP A CA 1
ATOM 650 C C . ASP A 1 87 ? 11.865 -8.586 -31.490 1.00 76.88 87 ASP A C 1
ATOM 652 O O . ASP A 1 87 ? 11.192 -8.464 -32.514 1.00 76.88 87 ASP A O 1
ATOM 656 N N . ILE A 1 88 ? 13.146 -8.213 -31.452 1.00 84.94 88 ILE A N 1
ATOM 657 C CA . ILE A 1 88 ? 13.923 -7.779 -32.617 1.00 84.94 88 ILE A CA 1
ATOM 658 C C . ILE A 1 88 ? 13.930 -8.910 -33.650 1.00 84.94 88 ILE A C 1
ATOM 660 O O . ILE A 1 88 ? 13.821 -8.642 -34.842 1.00 84.94 88 ILE A O 1
ATOM 664 N N . GLU A 1 89 ? 13.958 -10.160 -33.179 1.00 84.00 89 GLU A N 1
ATOM 665 C CA . GLU A 1 89 ? 13.916 -11.376 -33.996 1.00 84.00 89 GLU A CA 1
ATOM 666 C C . GLU A 1 89 ? 12.602 -11.536 -34.775 1.00 84.00 89 GLU A C 1
ATOM 668 O O . GLU A 1 89 ? 12.604 -12.087 -35.871 1.00 84.00 89 GLU A O 1
ATOM 673 N N . ALA A 1 90 ? 11.486 -11.011 -34.258 1.00 86.81 90 ALA A N 1
ATOM 674 C CA . ALA A 1 90 ? 10.189 -11.081 -34.929 1.00 86.81 90 ALA A CA 1
ATOM 675 C C . ALA A 1 90 ? 9.974 -9.949 -35.951 1.00 86.81 90 ALA A C 1
ATOM 677 O O . ALA A 1 90 ? 8.984 -9.955 -36.688 1.00 86.81 90 ALA A O 1
ATOM 678 N N . LYS A 1 91 ? 10.865 -8.950 -36.001 1.00 89.44 91 LYS A N 1
ATOM 679 C CA . LYS A 1 91 ? 10.740 -7.818 -36.922 1.00 89.44 91 LYS A CA 1
ATOM 680 C C . LYS A 1 91 ? 11.535 -8.050 -38.198 1.00 89.44 91 LYS A C 1
ATOM 682 O O . LYS A 1 91 ? 12.760 -8.064 -38.195 1.00 89.44 91 LYS A O 1
ATOM 687 N N . HIS A 1 92 ? 10.821 -8.122 -39.316 1.00 94.12 92 HIS A N 1
ATOM 688 C CA . HIS A 1 92 ? 11.433 -8.034 -40.635 1.00 94.12 92 HIS A CA 1
ATOM 689 C C . HIS A 1 92 ? 11.681 -6.572 -41.023 1.00 94.12 92 HIS A C 1
ATOM 691 O O . HIS A 1 92 ? 10.789 -5.730 -40.923 1.00 94.12 92 HIS A O 1
ATOM 697 N N . PHE A 1 93 ? 12.897 -6.286 -41.491 1.00 96.06 93 PHE A N 1
ATOM 698 C CA . PHE A 1 93 ? 13.295 -4.986 -42.026 1.00 96.06 93 PHE A CA 1
ATOM 699 C C . PHE A 1 93 ? 13.565 -5.126 -43.522 1.00 96.06 93 PHE A C 1
ATOM 701 O O . PHE A 1 93 ? 14.337 -5.987 -43.935 1.00 96.06 93 PHE A O 1
ATOM 708 N N . GLU A 1 94 ? 12.943 -4.273 -44.333 1.00 95.88 94 GLU A N 1
ATOM 709 C CA . GLU A 1 94 ? 13.076 -4.316 -45.797 1.00 95.88 94 GLU A CA 1
ATOM 710 C C . GLU A 1 94 ? 14.484 -3.929 -46.272 1.00 95.88 94 GLU A C 1
ATOM 712 O O . GLU A 1 94 ? 14.943 -4.378 -47.319 1.00 95.88 94 GLU A O 1
ATOM 717 N N . ASN A 1 95 ? 15.184 -3.087 -45.506 1.00 97.38 95 ASN A N 1
ATOM 718 C CA . ASN A 1 95 ? 16.541 -2.646 -45.805 1.00 97.38 95 ASN A CA 1
ATOM 719 C C . ASN A 1 95 ? 17.306 -2.264 -44.522 1.00 97.38 95 ASN A C 1
ATOM 721 O O . ASN A 1 95 ? 16.723 -2.043 -43.457 1.00 97.38 95 ASN A O 1
ATOM 725 N N . ALA A 1 96 ? 18.633 -2.152 -44.631 1.00 95.88 96 ALA A N 1
ATOM 726 C CA . ALA A 1 96 ? 19.503 -1.807 -43.504 1.00 95.88 96 ALA A CA 1
ATOM 727 C C . ALA A 1 96 ? 19.209 -0.412 -42.915 1.00 95.88 96 ALA A C 1
ATOM 729 O O . ALA A 1 96 ? 19.406 -0.191 -41.720 1.00 95.88 96 ALA A O 1
ATOM 730 N N . GLN A 1 97 ? 18.702 0.527 -43.723 1.00 95.62 97 GLN A N 1
ATOM 731 C CA . GLN A 1 97 ? 18.328 1.860 -43.243 1.00 95.62 97 GLN A CA 1
ATOM 732 C C . GLN A 1 97 ? 17.095 1.818 -42.331 1.00 95.62 97 GLN A C 1
ATOM 734 O O . GLN A 1 97 ? 17.069 2.513 -41.319 1.00 95.62 97 GLN A O 1
ATOM 739 N N . ALA A 1 98 ? 16.107 0.972 -42.634 1.00 94.19 98 ALA A N 1
ATOM 740 C CA . ALA A 1 98 ? 14.921 0.767 -41.809 1.00 94.19 98 ALA A CA 1
ATOM 741 C C . ALA A 1 98 ? 15.287 0.164 -40.445 1.00 94.19 98 ALA A C 1
ATOM 743 O O . ALA A 1 98 ? 14.752 0.584 -39.417 1.00 94.19 98 ALA A O 1
ATOM 744 N N . PHE A 1 99 ? 16.250 -0.763 -40.421 1.00 95.06 99 PHE A N 1
ATOM 745 C CA . PHE A 1 99 ? 16.811 -1.288 -39.177 1.00 95.06 99 PHE A CA 1
ATOM 746 C C . PHE A 1 99 ? 17.518 -0.196 -38.361 1.00 95.06 99 PHE A C 1
ATOM 748 O O . PHE A 1 99 ? 17.253 -0.039 -37.168 1.00 95.06 99 PHE A O 1
ATOM 755 N N . LEU A 1 100 ? 18.368 0.614 -39.001 1.00 96.25 100 LEU A N 1
ATOM 756 C CA . LEU A 1 100 ? 19.070 1.711 -38.332 1.00 96.25 100 LEU A CA 1
ATOM 757 C C . LEU A 1 100 ? 18.090 2.740 -37.743 1.00 96.25 100 LEU A C 1
ATOM 759 O O . LEU A 1 100 ? 18.232 3.137 -36.588 1.00 96.25 100 LEU A O 1
ATOM 763 N N . ALA A 1 101 ? 17.071 3.137 -38.508 1.00 95.62 101 ALA A N 1
ATOM 764 C CA . ALA A 1 101 ? 16.036 4.063 -38.055 1.00 95.62 101 ALA A CA 1
ATOM 765 C C . ALA A 1 101 ? 15.275 3.516 -36.837 1.00 95.62 101 ALA A C 1
ATOM 767 O O . ALA A 1 101 ? 15.011 4.248 -35.881 1.00 95.62 101 ALA A O 1
ATOM 768 N N . PHE A 1 102 ? 14.975 2.215 -36.833 1.00 93.88 102 PHE A N 1
ATOM 769 C CA . PHE A 1 102 ? 14.358 1.547 -35.693 1.00 93.88 102 PHE A CA 1
ATOM 770 C C . PHE A 1 102 ? 15.259 1.560 -34.447 1.00 93.88 102 PHE A C 1
ATOM 772 O O . PHE A 1 102 ? 14.786 1.883 -33.356 1.00 93.88 102 PHE A O 1
ATOM 779 N N . MET A 1 103 ? 16.557 1.287 -34.601 1.00 95.12 103 MET A N 1
ATOM 780 C CA . MET A 1 103 ? 17.521 1.339 -33.494 1.00 95.12 103 MET A CA 1
ATOM 781 C C . MET A 1 103 ? 17.665 2.748 -32.910 1.00 95.12 103 MET A C 1
ATOM 783 O O . MET A 1 103 ? 17.667 2.908 -31.689 1.00 95.12 103 MET A O 1
ATOM 787 N N . ILE A 1 104 ? 17.718 3.775 -33.764 1.00 95.50 104 ILE A N 1
ATOM 788 C CA . ILE A 1 104 ? 17.727 5.181 -33.332 1.00 95.50 104 ILE A CA 1
ATOM 789 C C . ILE A 1 104 ? 16.473 5.479 -32.505 1.00 95.50 104 ILE A C 1
ATOM 791 O O . ILE A 1 104 ? 16.569 6.036 -31.412 1.00 95.50 104 ILE A O 1
ATOM 795 N N . GLN A 1 105 ? 15.304 5.033 -32.967 1.00 94.38 105 GLN A N 1
ATOM 796 C CA . GLN A 1 105 ? 14.049 5.238 -32.250 1.00 94.38 105 GLN A CA 1
ATOM 797 C C . GLN A 1 105 ? 14.030 4.553 -30.871 1.00 94.38 105 GLN A C 1
ATOM 799 O O . GLN A 1 105 ? 13.498 5.121 -29.914 1.00 94.38 105 GLN A O 1
ATOM 804 N N . ILE A 1 106 ? 14.589 3.343 -30.742 1.00 92.31 106 ILE A N 1
ATOM 805 C CA . ILE A 1 106 ? 14.736 2.675 -29.438 1.00 92.31 106 ILE A CA 1
ATOM 806 C C . ILE A 1 106 ? 15.654 3.495 -28.529 1.00 92.31 106 ILE A C 1
ATOM 808 O O . ILE A 1 106 ? 15.272 3.806 -27.401 1.00 92.31 106 ILE A O 1
ATOM 812 N N . ALA A 1 107 ? 16.826 3.893 -29.027 1.00 92.75 107 ALA A N 1
ATOM 813 C CA . ALA A 1 107 ? 17.797 4.658 -28.252 1.00 92.75 107 ALA A CA 1
ATOM 814 C C . ALA A 1 107 ? 17.208 5.985 -27.739 1.00 92.75 107 ALA A C 1
ATOM 816 O O . ALA A 1 107 ? 17.364 6.329 -26.567 1.00 92.75 107 ALA A O 1
ATOM 817 N N . GLU A 1 108 ? 16.462 6.707 -28.578 1.00 92.50 108 GLU A N 1
ATOM 818 C CA . GLU A 1 108 ? 15.767 7.934 -28.179 1.00 92.50 108 GLU A CA 1
ATOM 819 C C . GLU A 1 108 ? 14.747 7.694 -27.061 1.00 92.50 108 GLU A C 1
ATOM 821 O O . GLU A 1 108 ? 14.666 8.479 -26.108 1.00 92.50 108 GLU A O 1
ATOM 826 N N . ARG A 1 109 ? 13.969 6.608 -27.155 1.00 90.50 109 ARG A N 1
ATOM 827 C CA . ARG A 1 109 ? 12.974 6.245 -26.136 1.00 90.50 109 ARG A CA 1
ATOM 828 C C . ARG A 1 109 ? 13.634 5.912 -24.802 1.00 90.50 109 ARG A C 1
ATOM 830 O O . ARG A 1 109 ? 13.155 6.403 -23.779 1.00 90.50 109 ARG A O 1
ATOM 837 N N . GLU A 1 110 ? 14.738 5.171 -24.816 1.00 89.94 110 GLU A N 1
ATOM 838 C CA . GLU A 1 110 ? 15.515 4.845 -23.614 1.00 89.94 110 GLU A CA 1
ATOM 839 C C . GLU A 1 110 ? 16.082 6.105 -22.950 1.00 89.94 110 GLU A C 1
ATOM 841 O O . GLU A 1 110 ? 15.859 6.354 -21.762 1.00 89.94 110 GLU A O 1
ATOM 846 N N . VAL A 1 111 ? 16.712 6.991 -23.729 1.00 94.88 111 VAL A N 1
ATOM 847 C CA . VAL A 1 111 ? 17.212 8.280 -23.222 1.00 94.88 111 VAL A CA 1
ATOM 848 C C . VAL A 1 111 ? 16.080 9.106 -22.608 1.00 94.88 111 VAL A C 1
ATOM 850 O O . VAL A 1 111 ? 16.243 9.739 -21.560 1.00 94.88 111 VAL A O 1
ATOM 853 N N . LEU A 1 112 ? 14.907 9.113 -23.239 1.00 92.38 112 LEU A N 1
ATOM 854 C CA . LEU A 1 112 ? 13.744 9.840 -22.747 1.00 92.38 112 LEU A CA 1
ATOM 855 C C . LEU A 1 112 ? 13.165 9.214 -21.466 1.00 92.38 112 LEU A C 1
ATOM 857 O O . LEU A 1 112 ? 12.725 9.944 -20.571 1.00 92.38 112 LEU A O 1
ATOM 861 N N . GLN A 1 113 ? 13.190 7.888 -21.342 1.00 87.56 113 GLN A N 1
ATOM 862 C CA . GLN A 1 113 ? 12.795 7.167 -20.135 1.00 87.56 113 GLN A CA 1
ATOM 863 C C . GLN A 1 113 ? 13.732 7.481 -18.966 1.00 87.56 113 GLN A C 1
ATOM 865 O O . GLN A 1 113 ? 13.246 7.835 -17.887 1.00 87.56 113 GLN A O 1
ATOM 870 N N . GLU A 1 114 ? 15.046 7.463 -19.182 1.00 89.56 114 GLU A N 1
ATOM 871 C CA . GLU A 1 114 ? 16.022 7.845 -18.158 1.00 89.56 114 GLU A CA 1
ATOM 872 C C . GLU A 1 114 ? 15.887 9.316 -17.761 1.00 89.56 114 GLU A C 1
ATOM 874 O O . GLU A 1 114 ? 15.802 9.635 -16.573 1.00 89.56 114 GLU A O 1
ATOM 879 N N . LYS A 1 115 ? 15.708 10.229 -18.725 1.00 90.81 115 LYS A N 1
ATOM 880 C CA . LYS A 1 115 ? 15.403 11.639 -18.423 1.00 90.81 115 LYS A CA 1
ATOM 881 C C . LYS A 1 115 ? 14.150 11.780 -17.555 1.00 90.81 115 LYS A C 1
ATOM 883 O O . LYS A 1 115 ? 14.156 12.536 -16.582 1.00 90.81 115 LYS A O 1
ATOM 888 N N . ARG A 1 116 ? 13.076 11.038 -17.854 1.00 88.94 116 ARG A N 1
ATOM 889 C CA . ARG A 1 116 ? 11.854 11.029 -17.026 1.00 88.94 116 ARG A CA 1
ATOM 890 C C . ARG A 1 116 ? 12.127 10.491 -15.621 1.00 88.94 116 ARG A C 1
ATOM 892 O O . ARG A 1 116 ? 11.615 11.076 -14.664 1.00 88.94 116 ARG A O 1
ATOM 899 N N . LYS A 1 117 ? 12.922 9.424 -15.476 1.00 85.94 117 LYS A N 1
ATOM 900 C CA . LYS A 1 117 ? 13.330 8.881 -14.167 1.00 85.94 117 LYS A CA 1
ATOM 901 C C . LYS A 1 117 ? 14.120 9.917 -13.368 1.00 85.94 117 LYS A C 1
ATOM 903 O O . LYS A 1 117 ? 13.766 10.177 -12.221 1.00 85.94 117 LYS A O 1
ATOM 908 N N . VAL A 1 118 ? 15.104 10.579 -13.976 1.00 84.75 118 VAL A N 1
ATOM 909 C CA . VAL A 1 118 ? 15.903 11.637 -13.334 1.00 84.75 118 VAL A CA 1
ATOM 910 C C . VAL A 1 118 ? 15.025 12.804 -12.884 1.00 84.75 118 VAL A C 1
ATOM 912 O O . VAL A 1 118 ? 15.131 13.247 -11.744 1.00 84.75 118 VAL A O 1
ATOM 915 N N . VAL A 1 119 ? 14.105 13.279 -13.729 1.00 86.31 119 VAL A N 1
ATOM 916 C CA . VAL A 1 119 ? 13.176 14.361 -13.356 1.00 86.31 119 VAL A CA 1
ATOM 917 C C . VAL A 1 119 ? 12.257 13.941 -12.206 1.00 86.31 119 VAL A C 1
ATOM 919 O O . VAL A 1 119 ? 12.005 14.743 -11.309 1.00 86.31 119 VAL A O 1
ATOM 922 N N . ARG A 1 120 ? 11.759 12.695 -12.201 1.00 79.25 120 ARG A N 1
ATOM 923 C CA . ARG A 1 120 ? 10.966 12.161 -11.080 1.00 79.25 120 ARG A CA 1
ATOM 924 C C . ARG A 1 120 ? 11.786 12.113 -9.792 1.00 79.25 120 ARG A C 1
ATOM 926 O O . ARG A 1 120 ? 11.290 12.584 -8.778 1.00 79.25 120 ARG A O 1
ATOM 933 N N . ARG A 1 121 ? 13.034 11.633 -9.850 1.00 76.81 121 ARG A N 1
ATOM 934 C CA . ARG A 1 121 ? 13.955 11.607 -8.701 1.00 76.81 121 ARG A CA 1
ATOM 935 C C . ARG A 1 121 ? 14.229 13.014 -8.166 1.00 76.81 121 ARG A C 1
ATOM 937 O O . ARG A 1 121 ? 14.054 13.242 -6.982 1.00 76.81 121 ARG A O 1
ATOM 944 N N . ARG A 1 122 ? 14.526 13.988 -9.034 1.00 76.94 122 ARG A N 1
ATOM 945 C CA . ARG A 1 122 ? 14.761 15.389 -8.628 1.00 76.94 122 ARG A CA 1
ATOM 946 C C . ARG A 1 122 ? 13.539 16.061 -7.997 1.00 76.94 122 ARG A C 1
ATOM 948 O O . ARG A 1 122 ? 13.693 16.906 -7.126 1.00 76.94 122 ARG A O 1
ATOM 955 N N . LYS A 1 123 ? 12.319 15.701 -8.418 1.00 74.00 123 LYS A N 1
ATOM 956 C CA . LYS A 1 123 ? 11.082 16.201 -7.788 1.00 74.00 123 LYS A CA 1
ATOM 957 C C . LYS A 1 123 ? 10.877 15.684 -6.363 1.00 74.00 123 LYS A C 1
ATOM 959 O O . LYS A 1 123 ? 10.123 16.311 -5.629 1.00 74.00 123 LYS A O 1
ATOM 964 N N . LEU A 1 124 ? 11.513 14.574 -5.993 1.00 73.62 124 LEU A N 1
ATOM 965 C CA . LEU A 1 124 ? 11.465 14.005 -4.642 1.00 73.62 124 LEU A CA 1
ATOM 966 C C . LEU A 1 124 ? 12.494 14.651 -3.693 1.00 73.62 124 LEU A C 1
ATOM 968 O O . LEU A 1 124 ? 12.593 14.239 -2.546 1.00 73.62 124 LEU A O 1
ATOM 972 N N . GLY A 1 125 ? 13.214 15.681 -4.151 1.00 68.94 125 GLY A N 1
ATOM 973 C CA . GLY A 1 125 ? 14.272 16.362 -3.406 1.00 68.94 125 GLY A CA 1
ATOM 974 C C . GLY A 1 125 ? 15.669 16.008 -3.933 1.00 68.94 125 GLY A C 1
ATOM 975 O O . GLY A 1 125 ? 15.823 15.036 -4.681 1.00 68.94 125 GLY A O 1
ATOM 976 N N . PRO A 1 126 ? 16.703 16.807 -3.611 1.00 69.00 126 PRO A N 1
ATOM 977 C CA . PRO A 1 126 ? 18.086 16.443 -3.892 1.00 69.00 126 PRO A CA 1
ATOM 978 C C . PRO A 1 126 ? 18.408 15.134 -3.166 1.00 69.00 126 PRO A C 1
ATOM 980 O O . PRO A 1 126 ? 18.229 15.046 -1.954 1.00 69.00 126 PRO A O 1
ATOM 983 N N . GLN A 1 127 ? 18.875 14.118 -3.893 1.00 59.53 127 GLN A N 1
ATOM 984 C CA . GLN A 1 127 ? 19.493 12.953 -3.265 1.00 59.53 127 GLN A CA 1
ATOM 985 C C . GLN A 1 127 ? 20.830 13.425 -2.689 1.00 59.53 127 GLN A C 1
ATOM 987 O O . GLN A 1 127 ? 21.817 13.474 -3.416 1.00 59.53 127 GLN A O 1
ATOM 992 N N . LYS A 1 128 ? 20.836 13.862 -1.426 1.00 66.69 128 LYS A N 1
ATOM 993 C CA . LYS A 1 128 ? 22.080 14.036 -0.669 1.00 66.69 128 LYS A CA 1
ATOM 994 C C . LYS A 1 128 ? 22.752 12.669 -0.594 1.00 66.69 128 LYS A C 1
ATOM 996 O O . LYS A 1 128 ? 22.062 11.673 -0.349 1.00 66.69 128 LYS A O 1
ATOM 1001 N N . SER A 1 129 ? 24.053 12.595 -0.868 1.00 62.69 129 SER A N 1
ATOM 1002 C CA . SER A 1 129 ? 24.770 11.337 -0.664 1.00 62.69 129 SER A CA 1
ATOM 1003 C C . SER A 1 129 ? 24.702 10.970 0.823 1.00 62.69 129 SER A C 1
ATOM 1005 O O . SER A 1 129 ? 24.569 11.837 1.687 1.00 62.69 129 SER A O 1
ATOM 1007 N N . LEU A 1 130 ? 24.762 9.676 1.140 1.00 60.78 130 LEU A N 1
ATOM 1008 C CA . LEU A 1 130 ? 24.706 9.202 2.530 1.00 60.78 130 LEU A CA 1
ATOM 1009 C C . LEU A 1 130 ? 25.871 9.765 3.372 1.00 60.78 130 LEU A C 1
ATOM 1011 O O . LEU A 1 130 ? 25.751 9.903 4.582 1.00 60.78 130 LEU A O 1
ATOM 1015 N N . GLU A 1 131 ? 26.962 10.139 2.700 1.00 66.88 131 GLU A N 1
ATOM 1016 C CA . GLU A 1 131 ? 28.163 10.782 3.243 1.00 66.88 131 GLU A CA 1
ATOM 1017 C C . GLU A 1 131 ? 27.969 12.288 3.505 1.00 66.88 131 GLU A C 1
ATOM 1019 O O . GLU A 1 131 ? 28.627 12.853 4.375 1.00 66.88 131 GLU A O 1
ATOM 1024 N N . GLU A 1 132 ? 27.064 12.942 2.769 1.00 69.25 132 GLU A N 1
ATOM 1025 C CA . GLU A 1 132 ? 26.707 14.361 2.921 1.00 69.25 132 GLU A CA 1
ATOM 1026 C C . GLU A 1 132 ? 25.586 14.596 3.941 1.00 69.25 132 GLU A C 1
ATOM 1028 O O . GLU A 1 132 ? 25.330 15.743 4.322 1.00 69.25 132 GLU A O 1
ATOM 1033 N N . LEU A 1 133 ? 24.899 13.539 4.386 1.00 68.12 133 LEU A N 1
ATOM 1034 C CA . LEU A 1 133 ? 23.953 13.642 5.490 1.00 68.12 133 LEU A CA 1
ATOM 1035 C C . LEU A 1 133 ? 24.739 13.971 6.759 1.00 68.12 133 LEU A C 1
ATOM 1037 O O . LEU A 1 133 ? 25.579 13.198 7.220 1.00 68.12 133 LEU A O 1
ATOM 1041 N N . SER A 1 134 ? 24.473 15.146 7.330 1.00 73.25 134 SER A N 1
ATOM 1042 C CA . SER A 1 134 ? 25.060 15.531 8.613 1.00 73.25 134 SER A CA 1
ATOM 1043 C C . SER A 1 134 ? 24.754 14.447 9.651 1.00 73.25 134 SER A C 1
ATOM 1045 O O . SER A 1 134 ? 23.644 13.920 9.665 1.00 73.25 134 SER A O 1
ATOM 1047 N N . GLN A 1 135 ? 25.683 14.153 10.568 1.00 69.06 135 GLN A N 1
ATOM 1048 C CA . GLN A 1 135 ? 25.445 13.217 11.682 1.00 69.06 135 GLN A CA 1
ATOM 1049 C C . GLN A 1 135 ? 24.146 13.522 12.450 1.00 69.06 135 GLN A C 1
ATOM 1051 O O . GLN A 1 135 ? 23.525 12.616 12.994 1.00 69.06 135 GLN A O 1
ATOM 1056 N N . LYS A 1 136 ? 23.696 14.784 12.438 1.00 64.62 136 LYS A N 1
ATOM 1057 C CA . LYS A 1 136 ? 22.414 15.208 13.004 1.00 64.62 136 LYS A CA 1
ATOM 1058 C C . LYS A 1 136 ? 21.197 14.755 12.178 1.00 64.62 136 LYS A C 1
ATOM 1060 O O . LYS A 1 136 ? 20.223 14.296 12.756 1.00 64.62 136 LYS A O 1
ATOM 1065 N N . GLU A 1 137 ? 21.271 14.832 10.847 1.00 64.94 137 GLU A N 1
ATOM 1066 C CA . GLU A 1 137 ? 20.225 14.338 9.931 1.00 64.94 137 GLU A CA 1
ATOM 1067 C C . GLU A 1 137 ? 20.185 12.799 9.921 1.00 64.94 137 GLU A C 1
ATOM 1069 O O . GLU A 1 137 ? 19.114 12.201 9.879 1.00 64.94 137 GLU A O 1
ATOM 1074 N N . ALA A 1 138 ? 21.348 12.143 10.009 1.00 65.69 138 ALA A N 1
ATOM 1075 C CA . ALA A 1 138 ? 21.434 10.690 10.158 1.00 65.69 138 ALA A CA 1
ATOM 1076 C C . ALA A 1 138 ? 20.866 10.216 11.509 1.00 65.69 138 ALA A C 1
ATOM 1078 O O . ALA A 1 138 ? 20.192 9.189 11.557 1.00 65.69 138 ALA A O 1
ATOM 1079 N N . GLY A 1 139 ? 21.094 10.985 12.582 1.00 64.69 139 GLY A N 1
ATOM 1080 C CA . GLY A 1 139 ? 20.490 10.762 13.895 1.00 64.69 139 GLY A CA 1
ATOM 1081 C C . GLY A 1 139 ? 18.965 10.866 13.858 1.00 64.69 139 GLY A C 1
ATOM 1082 O O . GLY A 1 139 ? 18.298 9.933 14.279 1.00 64.69 139 GLY A O 1
ATOM 1083 N N . GLU A 1 140 ? 18.406 11.921 13.257 1.00 65.25 140 GLU A N 1
ATOM 1084 C CA . GLU A 1 140 ? 16.946 12.080 13.105 1.00 65.25 140 GLU A CA 1
ATOM 1085 C C . GLU A 1 140 ? 16.288 10.965 12.271 1.00 65.25 140 GLU A C 1
ATOM 1087 O O . GLU A 1 140 ? 15.142 10.603 12.522 1.00 65.25 140 GLU A O 1
ATOM 1092 N N . LEU A 1 141 ? 16.997 10.392 11.292 1.00 63.47 141 LEU A N 1
ATOM 1093 C CA . LEU A 1 141 ? 16.487 9.269 10.495 1.00 63.47 141 LEU A CA 1
ATOM 1094 C C . LEU A 1 141 ? 16.524 7.931 11.250 1.00 63.47 141 LEU A C 1
ATOM 1096 O O . LEU A 1 141 ? 15.689 7.065 10.990 1.00 63.47 141 LEU A O 1
ATOM 1100 N N . LEU A 1 142 ? 17.484 7.751 12.161 1.00 59.31 142 LEU A N 1
ATOM 1101 C CA . LEU A 1 142 ? 17.611 6.550 12.994 1.00 59.31 142 LEU A CA 1
ATOM 1102 C C . LEU A 1 142 ? 16.712 6.613 14.239 1.00 59.31 142 LEU A C 1
ATOM 1104 O O . LEU A 1 142 ? 16.166 5.586 14.638 1.00 59.31 142 LEU A O 1
ATOM 1108 N N . ASP A 1 143 ? 16.489 7.812 14.780 1.00 56.78 143 ASP A N 1
ATOM 1109 C CA . ASP A 1 143 ? 15.586 8.091 15.904 1.00 56.78 143 ASP A CA 1
ATOM 1110 C C . ASP A 1 143 ? 14.131 8.320 15.470 1.00 56.78 143 ASP A C 1
ATOM 1112 O O . ASP A 1 143 ? 13.306 8.757 16.267 1.00 56.78 143 ASP A O 1
ATOM 1116 N N . GLY A 1 144 ? 13.756 7.935 14.245 1.00 57.81 144 GLY A N 1
ATOM 1117 C CA . GLY A 1 144 ? 12.365 7.885 13.773 1.00 57.81 144 GLY A CA 1
ATOM 1118 C C . GLY A 1 144 ? 11.463 6.887 14.525 1.00 57.81 144 GLY A C 1
ATOM 1119 O O . GLY A 1 144 ? 10.463 6.417 13.980 1.00 57.81 144 GLY A O 1
ATOM 1120 N N . GLN A 1 145 ? 11.817 6.516 15.757 1.00 63.44 145 GLN A N 1
ATOM 1121 C CA . GLN A 1 145 ? 10.908 5.920 16.721 1.00 63.44 145 GLN A CA 1
ATOM 1122 C C . GLN A 1 145 ? 9.842 6.979 17.012 1.00 63.44 145 GLN A C 1
ATOM 1124 O O . GLN A 1 145 ? 10.130 8.008 17.617 1.00 63.44 145 GLN A O 1
ATOM 1129 N N . ALA A 1 146 ? 8.617 6.753 16.537 1.00 65.62 146 ALA A N 1
ATOM 1130 C CA . ALA A 1 146 ? 7.489 7.598 16.906 1.00 65.62 146 ALA A CA 1
ATOM 1131 C C . ALA A 1 146 ? 7.453 7.744 18.435 1.00 65.62 146 ALA A C 1
ATOM 1133 O O . ALA A 1 146 ? 7.614 6.747 19.150 1.00 65.62 146 ALA A O 1
ATOM 1134 N N . GLU A 1 147 ? 7.255 8.971 18.920 1.00 76.56 147 GLU A N 1
ATOM 1135 C CA . GLU A 1 147 ? 7.104 9.235 20.349 1.00 76.56 147 GLU A CA 1
ATOM 1136 C C . GLU A 1 147 ? 6.055 8.263 20.921 1.00 76.56 147 GLU A C 1
ATOM 1138 O O . GLU A 1 147 ? 5.033 8.008 20.270 1.00 76.56 147 GLU A O 1
ATOM 1143 N N . PRO A 1 148 ? 6.255 7.693 22.124 1.00 80.75 148 PRO A N 1
ATOM 1144 C CA . PRO A 1 148 ? 5.295 6.761 22.719 1.00 80.75 148 PRO A CA 1
ATOM 1145 C C . PRO A 1 148 ? 3.856 7.303 22.732 1.00 80.75 148 PRO A C 1
ATOM 1147 O O . PRO A 1 148 ? 2.902 6.543 22.559 1.00 80.75 148 PRO A O 1
ATOM 1150 N N . VAL A 1 149 ? 3.718 8.627 22.864 1.00 81.25 149 VAL A N 1
ATOM 1151 C CA . VAL A 1 149 ? 2.450 9.362 22.793 1.00 81.25 149 VAL A CA 1
ATOM 1152 C C . VAL A 1 149 ? 1.772 9.208 21.425 1.00 81.25 149 VAL A C 1
ATOM 1154 O O . VAL A 1 149 ? 0.573 8.934 21.360 1.00 81.25 149 VAL A O 1
ATOM 1157 N N . ASP A 1 150 ? 2.521 9.300 20.326 1.00 79.38 150 ASP A N 1
ATOM 1158 C CA . ASP A 1 150 ? 1.983 9.181 18.966 1.00 79.38 150 ASP A CA 1
ATOM 1159 C C . ASP A 1 150 ? 1.458 7.767 18.685 1.00 79.38 150 ASP A C 1
ATOM 1161 O O . ASP A 1 150 ? 0.416 7.589 18.046 1.00 79.38 150 ASP A O 1
ATOM 1165 N N . LEU A 1 151 ? 2.140 6.741 19.209 1.00 83.25 151 LEU A N 1
ATOM 1166 C CA . LEU A 1 151 ? 1.706 5.346 19.085 1.00 83.25 151 LEU A CA 1
ATOM 1167 C C . LEU A 1 151 ? 0.384 5.086 19.815 1.00 83.25 151 LEU A C 1
ATOM 1169 O O . LEU A 1 151 ? -0.449 4.305 19.335 1.00 83.25 151 LEU A O 1
ATOM 1173 N N . GLU A 1 152 ? 0.188 5.716 20.970 1.00 87.88 152 GLU A N 1
ATOM 1174 C CA . GLU A 1 152 ? -1.036 5.583 21.755 1.00 87.88 152 GLU A CA 1
ATOM 1175 C C . GLU A 1 152 ? -2.208 6.300 21.076 1.00 87.88 152 GLU A C 1
ATOM 1177 O O . GLU A 1 152 ? -3.261 5.687 20.875 1.00 87.88 152 GLU A O 1
ATOM 1182 N N . ILE A 1 153 ? -1.990 7.520 20.570 1.00 86.88 153 ILE A N 1
ATOM 1183 C CA . ILE A 1 153 ? -2.978 8.258 19.766 1.00 86.88 153 ILE A CA 1
ATOM 1184 C C . ILE A 1 153 ? -3.379 7.451 18.523 1.00 86.88 153 ILE A C 1
ATOM 1186 O O . ILE A 1 153 ? -4.571 7.276 18.247 1.00 86.88 153 ILE A O 1
ATOM 1190 N N . ALA A 1 154 ? -2.410 6.896 17.789 1.00 87.25 154 ALA A N 1
ATOM 1191 C CA . ALA A 1 154 ? -2.684 6.069 16.616 1.00 87.25 154 ALA A CA 1
ATOM 1192 C C . ALA A 1 154 ? -3.505 4.815 16.974 1.00 87.25 154 ALA A C 1
ATOM 1194 O O . ALA A 1 154 ? -4.434 4.433 16.252 1.00 87.25 154 ALA A O 1
ATOM 1195 N N . ARG A 1 155 ? -3.210 4.181 18.118 1.00 90.44 155 ARG A N 1
ATOM 1196 C CA . ARG A 1 155 ? -3.971 3.029 18.626 1.00 90.44 155 ARG A CA 1
ATOM 1197 C C . ARG A 1 155 ? -5.412 3.413 18.959 1.00 90.44 155 ARG A C 1
ATOM 1199 O O . ARG A 1 155 ? -6.327 2.667 18.600 1.00 90.44 155 ARG A O 1
ATOM 1206 N N . GLU A 1 156 ? -5.629 4.547 19.614 1.00 92.19 156 GLU A N 1
ATOM 1207 C CA . GLU A 1 156 ? -6.969 5.044 19.938 1.00 92.19 156 GLU A CA 1
ATOM 1208 C C . GLU A 1 156 ? -7.785 5.359 18.681 1.00 92.19 156 GLU A C 1
ATOM 1210 O O . GLU A 1 156 ? -8.942 4.935 18.566 1.00 92.19 156 GLU A O 1
ATOM 1215 N N . GLN A 1 157 ? -7.182 6.046 17.706 1.00 91.06 157 GLN A N 1
ATOM 1216 C CA . GLN A 1 157 ? -7.818 6.354 16.423 1.00 91.06 157 GLN A CA 1
ATOM 1217 C C . GLN A 1 157 ? -8.211 5.076 15.675 1.00 91.06 157 GLN A C 1
ATOM 1219 O O . GLN A 1 157 ? -9.353 4.947 15.222 1.00 91.06 157 GLN A O 1
ATOM 1224 N N . TRP A 1 158 ? -7.316 4.086 15.625 1.00 94.50 158 TRP A N 1
ATOM 1225 C CA . TRP A 1 158 ? -7.603 2.781 15.031 1.00 94.50 158 TRP A CA 1
ATOM 1226 C C . TRP A 1 158 ? -8.786 2.083 15.713 1.00 94.50 158 TRP A C 1
ATOM 1228 O O . TRP A 1 158 ? -9.710 1.604 15.049 1.00 94.50 158 TRP A O 1
ATOM 1238 N N . GLN A 1 159 ? -8.813 2.058 17.048 1.00 95.69 159 GLN A N 1
ATOM 1239 C CA . GLN A 1 159 ? -9.925 1.472 17.796 1.00 95.69 159 GLN A CA 1
ATOM 1240 C C . GLN A 1 159 ? -11.247 2.208 17.542 1.00 95.69 159 GLN A C 1
ATOM 1242 O O . GLN A 1 159 ? -12.295 1.567 17.416 1.00 95.69 159 GLN A O 1
ATOM 1247 N N . ARG A 1 160 ? -11.218 3.542 17.440 1.00 94.75 160 ARG A N 1
ATOM 1248 C CA . ARG A 1 160 ? -12.395 4.359 17.115 1.00 94.75 160 ARG A CA 1
ATOM 1249 C C . ARG A 1 160 ? -12.911 4.060 15.707 1.00 94.75 160 ARG A C 1
ATOM 1251 O O . ARG A 1 160 ? -14.118 3.893 15.544 1.00 94.75 160 ARG A O 1
ATOM 1258 N N . ALA A 1 161 ? -12.025 3.928 14.721 1.00 95.00 161 ALA A N 1
ATOM 1259 C CA . ALA A 1 161 ? -12.391 3.557 13.355 1.00 95.00 161 ALA A CA 1
ATOM 1260 C C . ALA A 1 161 ? -13.017 2.152 13.299 1.00 95.00 161 ALA A C 1
ATOM 1262 O O . ALA A 1 161 ? -14.087 1.969 12.716 1.00 95.00 161 ALA A O 1
ATOM 1263 N N . LEU A 1 162 ? -12.425 1.166 13.986 1.00 96.38 162 LEU A N 1
ATOM 1264 C CA . LEU A 1 162 ? -12.986 -0.188 14.053 1.00 96.38 162 LEU A CA 1
ATOM 1265 C C . LEU A 1 162 ? -14.396 -0.2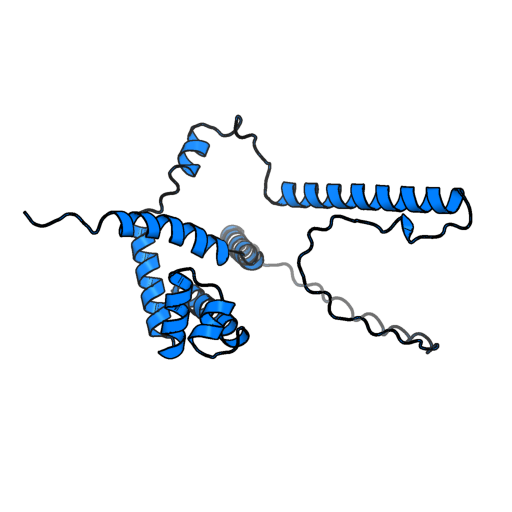06 14.656 1.00 96.38 162 LEU A C 1
ATOM 1267 O O . LEU A 1 162 ? -15.265 -0.905 14.140 1.00 96.38 162 LEU A O 1
ATOM 1271 N N . LYS A 1 163 ? -14.660 0.580 15.708 1.00 96.81 163 LYS A N 1
ATOM 1272 C CA . LYS A 1 163 ? -15.991 0.668 16.341 1.00 96.81 163 LYS A CA 1
ATOM 1273 C C . LYS A 1 163 ? -17.083 1.190 15.399 1.00 96.81 163 LYS A C 1
ATOM 1275 O O . LYS A 1 163 ? -18.247 0.861 15.606 1.00 96.81 163 LYS A O 1
ATOM 1280 N N . GLN A 1 164 ? -16.731 1.946 14.361 1.00 96.50 164 GLN A N 1
ATOM 1281 C CA . GLN A 1 164 ? -17.691 2.471 13.383 1.00 96.50 164 GLN A CA 1
ATOM 1282 C C . GLN A 1 164 ? -17.994 1.484 12.245 1.00 96.50 164 GLN A C 1
ATOM 1284 O O . GLN A 1 164 ? -19.008 1.611 11.561 1.00 96.50 164 GLN A O 1
ATOM 1289 N N . LEU A 1 165 ? -17.150 0.468 12.045 1.00 95.50 165 LEU A N 1
ATOM 1290 C CA . LEU A 1 165 ? -17.369 -0.556 11.026 1.00 95.50 165 LEU A CA 1
ATOM 1291 C C . LEU A 1 165 ? -18.390 -1.611 11.466 1.00 95.50 165 LEU A C 1
ATOM 1293 O O . LEU A 1 165 ? -18.530 -1.921 12.651 1.00 95.50 165 LEU A O 1
ATOM 1297 N N . LEU A 1 166 ? -19.041 -2.228 10.477 1.00 97.12 166 LEU A N 1
ATOM 1298 C CA . LEU A 1 166 ? -19.853 -3.437 10.643 1.00 97.12 166 LEU A CA 1
ATOM 1299 C C . LEU A 1 166 ? -18.997 -4.605 11.180 1.00 97.12 166 LEU A C 1
ATOM 1301 O O . LEU A 1 166 ? -17.831 -4.712 10.792 1.00 97.12 166 LEU A O 1
ATOM 1305 N N . PRO A 1 167 ? -19.549 -5.533 11.990 1.00 97.69 167 PRO A N 1
ATOM 1306 C CA . PRO A 1 167 ? -18.777 -6.631 12.587 1.00 97.69 167 PRO A CA 1
ATOM 1307 C C . PRO A 1 167 ? -17.980 -7.475 11.580 1.00 97.69 167 PRO A C 1
ATOM 1309 O O . PRO A 1 167 ? -16.805 -7.753 11.809 1.00 97.69 167 PRO A O 1
ATOM 1312 N N . ALA A 1 168 ? -18.570 -7.804 10.426 1.00 96.62 168 ALA A N 1
ATOM 1313 C CA . ALA A 1 168 ? -17.879 -8.541 9.364 1.00 96.62 168 ALA A CA 1
ATOM 1314 C C . ALA A 1 168 ? -16.680 -7.762 8.788 1.00 96.62 168 ALA A C 1
ATOM 1316 O O . ALA A 1 168 ? -15.632 -8.334 8.504 1.00 96.62 168 ALA A O 1
ATOM 1317 N N . TYR A 1 169 ? -16.803 -6.438 8.659 1.00 97.75 169 TYR A N 1
ATOM 1318 C CA . TYR A 1 169 ? -15.728 -5.586 8.144 1.00 97.75 169 TYR A CA 1
ATOM 1319 C C . TYR A 1 169 ? -14.617 -5.386 9.173 1.00 97.75 169 TYR A C 1
ATOM 1321 O O . TYR A 1 169 ? -13.458 -5.259 8.791 1.00 97.75 169 TYR A O 1
ATOM 1329 N N . ARG A 1 170 ? -14.940 -5.421 10.473 1.00 97.75 170 ARG A N 1
ATOM 1330 C CA . ARG A 1 170 ? -13.926 -5.418 11.538 1.00 97.75 170 ARG A CA 1
ATOM 1331 C C . ARG A 1 170 ? -13.033 -6.649 11.459 1.00 97.75 170 ARG A C 1
ATOM 1333 O O . ARG A 1 170 ? -11.825 -6.509 11.587 1.00 97.75 170 ARG A O 1
ATOM 1340 N N . ALA A 1 171 ? -13.603 -7.829 11.217 1.00 97.81 171 ALA A N 1
ATOM 1341 C CA . ALA A 1 171 ? -12.820 -9.057 11.079 1.00 97.81 171 ALA A CA 1
ATOM 1342 C C . ALA A 1 171 ? -11.840 -8.975 9.892 1.00 97.81 171 ALA A C 1
ATOM 1344 O O . ALA A 1 171 ? -10.658 -9.272 10.047 1.00 97.81 171 ALA A O 1
ATOM 1345 N N . ILE A 1 172 ? -12.306 -8.456 8.749 1.00 97.75 172 ILE A N 1
ATOM 1346 C CA . ILE A 1 172 ? -11.463 -8.163 7.578 1.00 97.75 172 ILE A CA 1
ATOM 1347 C C . ILE A 1 172 ? -10.349 -7.162 7.935 1.00 97.75 172 ILE A C 1
ATOM 1349 O O . ILE A 1 172 ? -9.186 -7.392 7.619 1.00 97.75 172 ILE A O 1
ATOM 1353 N N . ALA A 1 173 ? -10.684 -6.068 8.626 1.00 96.62 173 ALA A N 1
ATOM 1354 C CA . ALA A 1 173 ? -9.729 -5.043 9.052 1.00 96.62 173 ALA A CA 1
ATOM 1355 C C . ALA A 1 173 ? -8.643 -5.582 9.997 1.00 96.62 173 ALA A C 1
ATOM 1357 O O . ALA A 1 173 ? -7.487 -5.172 9.910 1.00 96.62 173 ALA A O 1
ATOM 1358 N N . LEU A 1 174 ? -9.002 -6.508 10.889 1.00 96.50 174 LEU A N 1
ATOM 1359 C CA . LEU A 1 174 ? -8.055 -7.162 11.788 1.00 96.50 174 LEU A CA 1
ATOM 1360 C C . LEU A 1 174 ? -7.089 -8.070 11.018 1.00 96.50 174 LEU A C 1
ATOM 1362 O O . LEU A 1 174 ? -5.888 -7.962 11.233 1.00 96.50 174 LEU A O 1
ATOM 1366 N N . ARG A 1 175 ? -7.571 -8.864 10.049 1.00 97.50 175 ARG A N 1
ATOM 1367 C CA . ARG A 1 175 ? -6.679 -9.660 9.185 1.00 97.50 175 ARG A CA 1
ATOM 1368 C C . ARG A 1 175 ? -5.720 -8.799 8.371 1.00 97.50 175 ARG A C 1
ATOM 1370 O O . ARG A 1 175 ? -4.551 -9.142 8.249 1.00 97.50 175 ARG A O 1
ATOM 1377 N N . LEU A 1 176 ? -6.192 -7.663 7.856 1.00 95.88 176 LEU A N 1
ATOM 1378 C CA . LEU A 1 176 ? -5.324 -6.702 7.171 1.00 95.88 176 LEU A CA 1
ATOM 1379 C C . LEU A 1 176 ? -4.208 -6.200 8.096 1.00 95.88 176 LEU A C 1
ATOM 1381 O O . LEU A 1 176 ? -3.059 -6.121 7.674 1.00 95.88 176 LEU A O 1
ATOM 1385 N N . ARG A 1 177 ? -4.532 -5.901 9.361 1.00 93.75 177 ARG A N 1
ATOM 1386 C CA . ARG A 1 177 ? -3.546 -5.476 10.368 1.00 93.75 177 ARG A CA 1
ATOM 1387 C C . ARG A 1 177 ? -2.510 -6.561 10.657 1.00 93.75 177 ARG A C 1
ATOM 1389 O O . ARG A 1 177 ? -1.346 -6.248 10.877 1.00 93.75 177 ARG A O 1
ATOM 1396 N N . ASP A 1 178 ? -2.934 -7.818 10.652 1.00 93.44 178 ASP A N 1
ATOM 1397 C CA . ASP A 1 178 ? -2.059 -8.966 10.891 1.00 93.44 178 ASP A CA 1
ATOM 1398 C C . ASP A 1 178 ? -1.199 -9.322 9.656 1.00 93.44 178 ASP A C 1
ATOM 1400 O O . ASP A 1 178 ? -0.381 -10.236 9.720 1.00 93.44 178 ASP A O 1
ATOM 1404 N N . GLY A 1 179 ? -1.343 -8.585 8.545 1.00 93.75 179 GLY A N 1
ATOM 1405 C CA . GLY A 1 179 ? -0.483 -8.685 7.361 1.00 93.75 179 GLY A CA 1
ATOM 1406 C C . GLY A 1 179 ? -0.990 -9.615 6.257 1.00 93.75 179 GLY A C 1
ATOM 1407 O O . GLY A 1 179 ? -0.246 -9.892 5.319 1.00 93.75 179 GLY A O 1
ATOM 1408 N N . PHE A 1 180 ? -2.235 -10.086 6.335 1.00 95.38 180 PHE A N 1
ATOM 1409 C CA . PHE A 1 180 ? -2.814 -10.946 5.300 1.00 95.38 180 PHE A CA 1
ATOM 1410 C C . PHE A 1 180 ? -3.081 -10.171 4.003 1.00 95.38 180 PHE A C 1
ATOM 1412 O O . PHE A 1 180 ? -3.514 -9.014 4.013 1.00 95.38 180 PHE A O 1
ATOM 1419 N N . THR A 1 181 ? -2.873 -10.829 2.863 1.00 95.38 181 THR A N 1
ATOM 1420 C CA . THR A 1 181 ? -3.145 -10.249 1.543 1.00 95.38 181 THR A CA 1
ATOM 1421 C C . THR A 1 181 ? -4.647 -10.187 1.251 1.00 95.38 181 THR A C 1
ATOM 1423 O O . THR A 1 181 ? -5.453 -10.941 1.796 1.00 95.38 181 THR A O 1
ATOM 1426 N N . HIS A 1 182 ? -5.059 -9.314 0.325 1.00 97.44 182 HIS A N 1
ATOM 1427 C CA . HIS A 1 182 ? -6.477 -9.193 -0.038 1.00 97.44 182 HIS A CA 1
ATOM 1428 C C . HIS A 1 182 ? -7.077 -10.500 -0.574 1.00 97.44 182 HIS A C 1
ATOM 1430 O O . HIS A 1 182 ? -8.249 -10.773 -0.318 1.00 97.44 182 HIS A O 1
ATOM 1436 N N . ALA A 1 183 ? -6.287 -11.290 -1.309 1.00 97.31 183 ALA A N 1
ATOM 1437 C CA . ALA A 1 183 ? -6.720 -12.561 -1.879 1.00 97.31 183 ALA A CA 1
ATOM 1438 C C . ALA A 1 183 ? -6.937 -13.627 -0.794 1.00 97.31 183 ALA A C 1
ATOM 1440 O O . ALA A 1 183 ? -7.957 -14.314 -0.812 1.00 97.31 183 ALA A O 1
ATOM 1441 N N . GLU A 1 184 ? -6.031 -13.718 0.184 1.00 96.69 184 GLU A N 1
ATOM 1442 C CA . GLU A 1 184 ? -6.163 -14.640 1.321 1.00 96.69 184 GLU A CA 1
ATOM 1443 C C . GLU A 1 184 ? -7.399 -14.313 2.159 1.00 96.69 184 GLU A C 1
ATOM 1445 O O . GLU A 1 184 ? -8.193 -15.198 2.465 1.00 96.69 184 GLU A O 1
ATOM 1450 N N . ILE A 1 185 ? -7.622 -13.029 2.452 1.00 97.94 185 ILE A N 1
ATOM 1451 C CA . ILE A 1 185 ? -8.795 -12.583 3.214 1.00 97.94 185 ILE A CA 1
ATOM 1452 C C . ILE A 1 185 ? -10.086 -12.845 2.427 1.00 97.94 185 ILE A C 1
ATOM 1454 O O . ILE A 1 185 ? -11.086 -13.293 2.988 1.00 97.94 185 ILE A O 1
ATOM 1458 N N . ALA A 1 186 ? -10.082 -12.580 1.119 1.00 97.94 186 ALA A N 1
ATOM 1459 C CA . ALA A 1 186 ? -11.218 -12.872 0.251 1.00 97.94 186 ALA A CA 1
ATOM 1460 C C . ALA A 1 186 ? -11.579 -14.367 0.282 1.00 97.94 186 ALA A C 1
ATOM 1462 O O . ALA A 1 186 ? -12.754 -14.713 0.438 1.00 97.94 186 ALA A O 1
ATOM 1463 N N . ALA A 1 187 ? -10.572 -15.242 0.209 1.00 98.25 187 ALA A N 1
ATOM 1464 C CA . ALA A 1 187 ? -10.747 -16.687 0.296 1.00 98.25 187 ALA A CA 1
ATOM 1465 C C . ALA A 1 187 ? -11.252 -17.135 1.681 1.00 98.25 187 ALA A C 1
ATOM 1467 O O . ALA A 1 187 ? -12.207 -17.909 1.755 1.00 98.25 187 ALA A O 1
ATOM 1468 N N . GLU A 1 188 ? -10.675 -16.613 2.769 1.00 98.06 188 GLU A N 1
ATOM 1469 C CA . GLU A 1 188 ? -11.034 -16.967 4.150 1.00 98.06 188 GLU A CA 1
ATOM 1470 C C . GLU A 1 188 ? -12.492 -16.609 4.479 1.00 98.06 188 GLU A C 1
ATOM 1472 O O . GLU A 1 188 ? -13.248 -17.437 4.990 1.00 98.06 188 GLU A O 1
ATOM 1477 N N . PHE A 1 189 ? -12.920 -15.390 4.137 1.00 97.62 189 PHE A N 1
ATOM 1478 C CA . PHE A 1 189 ? -14.270 -14.899 4.439 1.00 97.62 189 PHE A CA 1
ATOM 1479 C C . PHE A 1 189 ? -15.300 -15.218 3.347 1.00 97.62 189 PHE A C 1
ATOM 1481 O O . PHE A 1 189 ? -16.466 -14.845 3.489 1.00 97.62 189 PHE A O 1
ATOM 1488 N N . LYS A 1 190 ? -14.897 -15.897 2.262 1.00 98.06 190 LYS A N 1
ATOM 1489 C CA . LYS A 1 190 ? -15.734 -16.181 1.080 1.00 98.06 190 LYS A CA 1
ATOM 1490 C C . LYS A 1 190 ? -16.375 -14.918 0.490 1.00 98.06 190 LYS A C 1
ATOM 1492 O O . LYS A 1 190 ? -17.548 -14.908 0.115 1.00 98.06 190 LYS A O 1
ATOM 1497 N N . VAL A 1 191 ? -15.603 -13.837 0.410 1.00 98.19 191 VAL A N 1
ATOM 1498 C CA . VAL A 1 191 ? -16.022 -12.554 -0.175 1.00 98.19 191 VAL A CA 1
ATOM 1499 C C . VAL A 1 191 ? -15.185 -12.227 -1.403 1.00 98.19 191 VAL A C 1
ATOM 1501 O O . VAL A 1 191 ? -14.089 -12.741 -1.582 1.00 98.19 191 VAL A O 1
ATOM 1504 N N . SER A 1 192 ? -15.676 -11.334 -2.261 1.00 98.31 192 SER A N 1
ATOM 1505 C CA . SER A 1 192 ? -14.870 -10.849 -3.384 1.00 98.31 192 SER A CA 1
ATOM 1506 C C . SER A 1 192 ? -13.709 -9.968 -2.905 1.00 98.31 192 SER A C 1
ATOM 1508 O O . SER A 1 192 ? -13.864 -9.186 -1.962 1.00 98.31 192 SER A O 1
ATOM 1510 N N . GLU A 1 193 ? -12.580 -9.990 -3.617 1.00 98.12 193 GLU A N 1
ATOM 1511 C CA . GLU A 1 193 ? -11.453 -9.082 -3.351 1.00 98.12 193 GLU A CA 1
ATOM 1512 C C . GLU A 1 193 ? -11.880 -7.601 -3.440 1.00 98.12 193 GLU A C 1
ATOM 1514 O O . GLU A 1 193 ? -11.408 -6.746 -2.690 1.00 98.12 193 GLU A O 1
ATOM 1519 N N . ARG A 1 194 ? -12.861 -7.288 -4.302 1.00 97.88 194 ARG A N 1
ATOM 1520 C CA . ARG A 1 194 ? -13.473 -5.953 -4.400 1.00 97.88 194 ARG A CA 1
ATOM 1521 C C . ARG A 1 194 ? -14.099 -5.507 -3.076 1.00 97.88 194 ARG A C 1
ATOM 1523 O O . ARG A 1 194 ? -14.009 -4.328 -2.735 1.00 97.88 194 ARG A O 1
ATOM 1530 N N . THR A 1 195 ? -14.718 -6.424 -2.333 1.00 98.00 195 THR A N 1
ATOM 1531 C CA . THR A 1 195 ? -15.275 -6.142 -1.004 1.00 98.00 195 THR A CA 1
ATOM 1532 C C . THR A 1 195 ? -14.162 -5.792 -0.024 1.00 98.00 195 THR A C 1
ATOM 1534 O O . THR A 1 195 ? -14.265 -4.777 0.658 1.00 98.00 195 THR A O 1
ATOM 1537 N N . VAL A 1 196 ? -13.069 -6.561 -0.013 1.00 98.06 196 VAL A N 1
ATOM 1538 C CA . VAL A 1 196 ? -11.899 -6.289 0.841 1.00 98.06 196 VAL A CA 1
ATOM 1539 C C . VAL A 1 196 ? -11.324 -4.900 0.544 1.00 98.06 196 VAL A C 1
ATOM 1541 O O . VAL A 1 196 ? -11.181 -4.083 1.451 1.00 98.06 196 VAL A O 1
ATOM 1544 N N . ARG A 1 197 ? -11.118 -4.564 -0.738 1.00 97.06 197 ARG A N 1
ATOM 1545 C CA . ARG A 1 197 ? -10.663 -3.225 -1.163 1.00 97.06 197 ARG A CA 1
ATOM 1546 C C . ARG A 1 197 ? -11.613 -2.109 -0.712 1.00 97.06 197 ARG A C 1
ATOM 1548 O O . ARG A 1 197 ? -11.163 -1.030 -0.329 1.00 97.06 197 ARG A O 1
ATOM 1555 N N . ARG A 1 198 ? -12.929 -2.351 -0.731 1.00 97.19 198 ARG A N 1
ATOM 1556 C CA . ARG A 1 198 ? -13.928 -1.388 -0.243 1.00 97.19 198 ARG A CA 1
ATOM 1557 C C . ARG A 1 198 ? -13.817 -1.167 1.267 1.00 97.19 198 ARG A C 1
ATOM 1559 O O . ARG A 1 198 ? -13.934 -0.024 1.700 1.00 97.19 198 ARG A O 1
ATOM 1566 N N . VAL A 1 199 ? -13.554 -2.218 2.046 1.00 97.12 199 VAL A N 1
ATOM 1567 C CA . VAL A 1 199 ? -13.300 -2.103 3.493 1.00 97.12 199 VAL A CA 1
ATOM 1568 C C . VAL A 1 199 ? -12.045 -1.271 3.760 1.00 97.12 199 VAL A C 1
ATOM 1570 O O . VAL A 1 199 ? -12.095 -0.371 4.593 1.00 97.12 199 VAL A O 1
ATOM 1573 N N . VAL A 1 200 ? -10.960 -1.490 3.007 1.00 96.56 200 VAL A N 1
ATOM 1574 C CA . VAL A 1 200 ? -9.735 -0.669 3.099 1.00 96.56 200 VAL A CA 1
ATOM 1575 C C . VAL A 1 200 ? -10.037 0.804 2.821 1.00 96.56 200 VAL A C 1
ATOM 1577 O O . VAL A 1 200 ? -9.620 1.676 3.579 1.00 96.56 200 VAL A O 1
ATOM 1580 N N . GLN A 1 201 ? -10.796 1.100 1.762 1.00 95.69 201 GLN A N 1
ATOM 1581 C CA . GLN A 1 201 ? -11.171 2.480 1.448 1.00 95.69 201 GLN A CA 1
ATOM 1582 C C . GLN A 1 201 ? -12.025 3.110 2.555 1.00 95.69 201 GLN A C 1
ATOM 1584 O O . GLN A 1 201 ? -11.841 4.279 2.882 1.00 95.69 201 GLN A O 1
ATOM 1589 N N . GLN A 1 202 ? -12.945 2.346 3.145 1.00 95.69 202 GLN A N 1
ATOM 1590 C CA . GLN A 1 202 ? -13.784 2.828 4.236 1.00 95.69 202 GLN A CA 1
ATOM 1591 C C . GLN A 1 202 ? -12.965 3.098 5.507 1.00 95.69 202 GLN A C 1
ATOM 1593 O O . GLN A 1 202 ? -13.180 4.122 6.145 1.00 95.69 202 GLN A O 1
ATOM 1598 N N . LEU A 1 203 ? -11.997 2.237 5.841 1.00 95.12 203 LEU A N 1
ATOM 1599 C CA . LEU A 1 203 ? -11.046 2.473 6.935 1.00 95.12 203 LEU A CA 1
ATOM 1600 C C . LEU A 1 203 ? -10.256 3.767 6.737 1.00 95.12 203 LEU A C 1
ATOM 1602 O O . LEU A 1 203 ? -10.147 4.547 7.675 1.00 95.12 203 LEU A O 1
ATOM 1606 N N . ARG A 1 204 ? -9.746 4.012 5.522 1.00 92.19 204 ARG A N 1
ATOM 1607 C CA . ARG A 1 204 ? -9.019 5.250 5.193 1.00 92.19 204 ARG A CA 1
ATOM 1608 C C . ARG A 1 204 ? -9.879 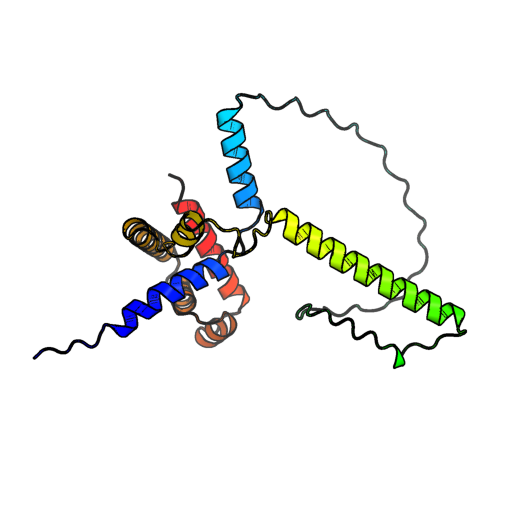6.484 5.439 1.00 92.19 204 ARG A C 1
ATOM 1610 O O . ARG A 1 204 ? -9.455 7.378 6.154 1.00 92.19 204 ARG A O 1
ATOM 1617 N N . ASN A 1 205 ? -11.113 6.479 4.933 1.00 93.50 205 ASN A N 1
ATOM 1618 C CA . ASN A 1 205 ? -12.037 7.594 5.139 1.00 93.50 205 ASN A CA 1
ATOM 1619 C C . ASN A 1 205 ? -12.307 7.843 6.636 1.00 93.50 205 ASN A C 1
ATOM 1621 O O . ASN A 1 205 ? -12.301 8.986 7.072 1.00 93.50 205 ASN A O 1
ATOM 1625 N N . LEU A 1 206 ? -12.496 6.782 7.431 1.00 93.19 206 LEU A N 1
ATOM 1626 C CA . LEU A 1 206 ? -12.747 6.899 8.874 1.00 93.19 206 LEU A CA 1
ATOM 1627 C C . LEU A 1 206 ? -11.540 7.430 9.658 1.00 93.19 206 LEU A C 1
ATOM 1629 O O . LEU A 1 206 ? -11.718 8.133 10.652 1.00 93.19 206 LEU A O 1
ATOM 1633 N N . LEU A 1 207 ? -10.324 7.076 9.241 1.00 90.88 207 LEU A N 1
ATOM 1634 C CA . LEU A 1 207 ? -9.097 7.589 9.850 1.00 90.88 207 LEU A CA 1
ATOM 1635 C C . LEU A 1 207 ? -8.866 9.059 9.473 1.00 90.88 207 LEU A C 1
ATOM 1637 O O . LEU A 1 207 ? -8.525 9.854 10.344 1.00 90.88 207 LEU A O 1
ATOM 1641 N N . ASP A 1 208 ? -9.141 9.436 8.221 1.00 88.19 208 ASP A N 1
ATOM 1642 C CA . ASP A 1 208 ? -9.037 10.822 7.748 1.00 88.19 208 ASP A CA 1
ATOM 1643 C C . ASP A 1 208 ? -10.052 11.747 8.449 1.00 88.19 208 ASP A C 1
ATOM 1645 O O . ASP A 1 208 ? -9.719 12.869 8.833 1.00 88.19 208 ASP A O 1
ATOM 1649 N N . GLU A 1 209 ? -11.289 11.281 8.651 1.00 87.12 209 GLU A N 1
ATOM 1650 C CA . GLU A 1 209 ? -12.355 12.041 9.323 1.00 87.12 209 GLU A CA 1
ATOM 1651 C C . GLU A 1 209 ? -12.119 12.191 10.836 1.00 87.12 209 GLU A C 1
ATOM 1653 O O . GLU A 1 209 ? -12.591 13.149 11.444 1.00 87.12 209 GLU A O 1
ATOM 1658 N N . GLY A 1 210 ? -11.368 11.275 11.456 1.00 71.19 210 GLY A N 1
ATOM 1659 C CA . GLY A 1 210 ? -11.048 11.313 12.886 1.00 71.19 210 GLY A CA 1
ATOM 1660 C C . GLY A 1 210 ? -9.864 12.209 13.267 1.00 71.19 210 GLY A C 1
ATOM 1661 O O . GLY A 1 210 ? -9.627 12.389 14.462 1.00 71.19 210 GLY A O 1
ATOM 1662 N N . GLY A 1 211 ? -9.121 12.735 12.285 1.00 56.28 211 GLY A N 1
ATOM 1663 C CA . GLY A 1 211 ? -7.875 13.487 12.485 1.00 56.28 211 GLY A CA 1
ATOM 1664 C C . GLY A 1 211 ? -8.004 15.014 12.478 1.00 56.28 211 GLY A C 1
ATOM 1665 O O . GLY A 1 211 ? -6.999 15.699 12.652 1.00 56.28 211 GLY A O 1
ATOM 1666 N N . ILE A 1 212 ? -9.200 15.571 12.261 1.00 46.06 212 ILE A N 1
ATOM 1667 C CA . ILE A 1 212 ? -9.422 17.025 12.245 1.00 46.06 212 ILE A CA 1
ATOM 1668 C C . ILE A 1 212 ? -10.738 17.341 12.960 1.00 46.06 212 ILE A C 1
ATOM 1670 O O . ILE A 1 212 ? -11.807 17.360 12.351 1.00 46.06 212 ILE A O 1
ATOM 1674 N N . GLY A 1 213 ? -10.636 17.592 14.261 1.00 44.12 213 GLY A N 1
ATOM 1675 C CA . GLY A 1 213 ? -11.677 18.177 15.099 1.00 44.12 213 GLY A CA 1
ATOM 1676 C C . GLY A 1 213 ? -11.024 19.016 16.175 1.00 44.12 213 GLY A C 1
ATOM 1677 O O . GLY A 1 213 ? -10.192 18.433 16.902 1.00 44.12 213 GLY A O 1
#

Sequence (213 aa):
MRGTEDEPAAAWRVIIQSRFLETLDMVNPNTVRRAARYQYRSSSGAKPPPRARRGVGQPATPPPAGAGLGAGIAPLDERYCVSLSCDIEAKHFENAQAFLAFMIQIAEREVLQEKRKVVRRRKLGPQKSLEELSQKEAGELLDGQAEPVDLEIAREQWQRALKQLLPAYRAIALRLRDGFTHAEIAAEFKVSERTVRRVVQQLRNLLDEGGIG

Foldseek 3Di:
DDDPDCPVVVVVLQVLVVVLVVVVPVPPVVVVVVVVVVVCCVPPVDDDPPPDPDDDDDDDDDDDDDDDDDDDDDDDDDDPPPPPPPCPVPDDDPDPVSVVVVVVVVVVVVVVVVVVVVVVVVVVPPPQDPVRQDPVNVVCVVPPPPDPVVVVVVVVLLVVLLVPDDPLLSVLVVCVSVPDDLVRSCVVSVHDSVVSVVSVVSSVVSSVVVPDD

Secondary structure (DSSP, 8-state):
-----SSHHHHHHHHHHHHHHHHH----HHHHHHHHHHHHHHHH--PPPP------PPPPPPPPP------------S---------GGG---SSHHHHHHHHHHHHHHHHHHHHHHHHHHHHT-----TTTS-HHHHHHHH-----HHHHHHHHHHHHHHHHHS-HHHHHHHHHHHTT--HHHHHHHHT--HHHHHHHHHHHHHHHHHTT--

Radius of gyration: 26.73 Å; chains: 1; bounding box: 48×56×84 Å

=== Feature glossary ===
Legend for the data blocks above and below:

— What the protein is —

Sequence gives the chain of amino acids in standard one-letter code (A=alanine, C=cysteine, …, Y=tyrosine), read N→C. It is the only feature that is directly encoded by the gene; all structural features are derived from the folded form of this sequence.

The annotation block draws on four external resources. InterPro: which protein families and domains the sequence belongs to. GO: standardized terms for what the protein does, what process it participates in, and where in the cell it acts. CATH: which structural fold it has in the CATH hierarchy. Organism: the species of origin.

— Where its atoms are —

Atomic coordinates in PDBx/mmCIF format — the same representation the Protein Data Bank distributes. Each line of the _atom_site loop places one backbone atom in Cartesian space (units: ångströms, origin: arbitrary).

Six rendered views show the 3D structure from the faces of a cube — i.e. along ±x, ±y, ±z. Rendering representation is drawn randomly per protein from cartoon (secondary-structure ribbons), sticks (backbone bonds), or molecular surface; coloring is either N→C rainbow (blue at the N-terminus through red at the C-terminus) or one color per chain.

— Local backbone conformation —

DSSP 8-state secondary structure assigns each residue one of H (α-helix), G (3₁₀-helix), I (π-helix), E (extended β-strand), B (isolated β-bridge), T (hydrogen-bonded turn), S (bend), or '-' (coil). The assignment is computed from backbone hydrogen-bond geometry via the Kabsch–Sander algorithm.

P-SEA three-state annotation labels each residue as helix, strand, or coil based purely on the geometry of the Cα trace. It serves as a fallback when the full backbone (and thus DSSP) is unavailable.

φ (phi) and ψ (psi) are the two rotatable backbone dihedrals per residue: φ is the C(i-1)–N–Cα–C torsion, ψ is the N–Cα–C–N(i+1) torsion, both in degrees on (−180°, 180°]. α-helical residues cluster near (−60°, −45°); β-strand residues near (−120°, +130°). A Ramachandran plot is simply a scatter of (φ, ψ) for every residue.

— Global shape and packing —

Radius of gyration (Rg) is the root-mean-square distance of Cα atoms from their centroid — a single number for overall size and compactness. A globular domain of N residues has Rg ≈ 2.2·N^0.38 Å; an extended or disordered chain has a much larger Rg. The Cα contact count is the number of residue pairs whose Cα atoms are within 8 Å and are more than four positions apart in sequence — a standard proxy for tertiary packing density. The bounding box is the smallest axis-aligned box enclosing all Cα atoms.

Accessible surface area quantifies burial. A residue with SASA near zero is packed into the hydrophobic core; one with SASA >100 Å² sits on the surface. Computed here via the Shrake–Rupley numerical algorithm with a 1.4 Å probe.

The contact map is a binary N×N matrix image: pixel (i, j) is dark where Cα_i and Cα_j are within 8 Å and |i−j|>4. Because the |i−j|>4 filter removes local helical contacts, off-diagonal stripes parallel to the main diagonal indicate parallel β-sheets; stripes perpendicular to it indicate antiparallel β-sheets. The Ramachandran plot scatters every residue's (φ, ψ) pair against the sterically allowed regions. The PAE heatmap renders the predicted-aligned-error matrix.

— Structural neighborhood —

A 3Di character summarizes, for each residue, the relative orientation of the Cα frame of its nearest spatial neighbor. Because it encodes fold topology rather than chemistry, 3Di alignments detect remote structural similarity that sequence alignment misses.

Structural nearest neighbors (via Foldseek easy-search vs the PDB). Reported per hit: target PDB id, E-value, and alignment TM-score. A TM-score above ~0.5 is the conventional threshold for 'same fold'.

— Confidence and disorder —

For AlphaFold models, the B-factor field carries pLDDT — the model's own estimate of local accuracy on a 0–100 scale. Regions with pLDDT<50 should be treated as essentially unmodeled; they often correspond to intrinsically disordered segments.

B-factor (Debye–Waller factor) reflects atomic displacement in the crystal lattice. It is an experimental observable (units Å²), not a prediction; low values mean the atom is pinned down, high values mean it moves or is heterogeneous across the crystal.

Predicted Aligned Error (PAE) is an AlphaFold confidence matrix: entry (i, j) is the expected error in the position of residue j, in ångströms, when the prediction is superimposed on the true structure at residue i. Low PAE within a block of residues means that block is internally rigid and well-predicted; high PAE between two blocks means their relative placement is uncertain even if each block individually is confident.